Protein AF-A0A936B076-F1 (afdb_monomer)

Sequence (200 aa):
MKVEVKILSIKTVNELDFYWSNEDFVLLLDRMNLPDADKLKPEELREMLYMAITDFEPEEAAEIVLTYKLGERLSTGQIQNIANDMLEEKVAEQYADPSFHYDLFNINQLLYKAYKGKFPNTEASIILMEIISKAEEHIEINKEILTKALAQSLSERSIIQRLYEDQVTGKKLSAMPKNHLEVSPQGKQHLRNSHFKIHD

Foldseek 3Di:
DDKDKFFPDKDKDLDDPPPDDLVNLQVLCVLLVNHPLVVDDSVCSLVSSLVSLVVDDQLVSQLSLCCSPCVVPDPSVRSSVLSVCQQPDPCLVVPPDVLCNVVSSNSSSSSCVSVVRSGPRDIDMDTDMDMGDPDPDDDDDDPLNVLLSVLVVDDPPDPSCVVCVCSNVVVDDDPDDPDDDDDDDPDPDDDDDDDDDDDD

Structure (mmCIF, N/CA/C/O backbone):
data_AF-A0A936B076-F1
#
_entry.id   AF-A0A936B076-F1
#
loop_
_atom_site.group_PDB
_atom_site.id
_atom_site.type_symbol
_atom_site.label_atom_id
_atom_site.label_alt_id
_atom_site.label_comp_id
_atom_site.label_asym_id
_atom_site.label_entity_id
_atom_site.label_seq_id
_atom_site.pdbx_PDB_ins_code
_atom_site.Cartn_x
_atom_site.Cartn_y
_atom_site.Cartn_z
_atom_site.occupancy
_atom_site.B_iso_or_equiv
_atom_site.auth_seq_id
_atom_site.auth_comp_id
_atom_site.auth_asym_id
_atom_site.auth_atom_id
_atom_site.pdbx_PDB_model_num
ATOM 1 N N . MET A 1 1 ? 20.121 -10.061 -29.321 1.00 56.03 1 MET A N 1
ATOM 2 C CA . MET A 1 1 ? 18.862 -9.297 -29.448 1.00 56.03 1 MET A CA 1
ATOM 3 C C . MET A 1 1 ? 19.195 -7.811 -29.402 1.00 56.03 1 MET A C 1
ATOM 5 O O . MET A 1 1 ? 19.882 -7.409 -28.473 1.00 56.03 1 MET A O 1
ATOM 9 N N . LYS A 1 2 ? 18.794 -7.020 -30.407 1.00 61.25 2 LYS A N 1
ATOM 10 C CA . LYS A 1 2 ? 18.960 -5.556 -30.400 1.00 61.25 2 LYS A CA 1
ATOM 11 C C . LYS A 1 2 ? 17.585 -4.921 -30.197 1.00 61.25 2 LYS A C 1
ATOM 13 O O . LYS A 1 2 ? 16.819 -4.808 -31.150 1.00 61.25 2 LYS A O 1
ATOM 18 N N . VAL A 1 3 ? 17.289 -4.565 -28.953 1.00 68.38 3 VAL A N 1
ATOM 19 C CA . VAL A 1 3 ? 16.142 -3.728 -28.594 1.00 68.38 3 VAL A CA 1
ATOM 20 C C . VAL A 1 3 ? 16.666 -2.343 -28.252 1.00 68.38 3 VAL A C 1
ATOM 22 O O . VAL A 1 3 ? 17.686 -2.214 -27.580 1.00 68.38 3 VAL A O 1
ATOM 25 N N . GLU A 1 4 ? 16.010 -1.319 -28.771 1.00 70.56 4 GLU A N 1
ATOM 26 C CA . GLU A 1 4 ? 16.247 0.063 -28.383 1.00 70.56 4 GLU A CA 1
ATOM 27 C C . GLU A 1 4 ? 15.183 0.455 -27.366 1.00 70.56 4 GLU A C 1
ATOM 29 O O . GLU A 1 4 ? 14.001 0.175 -27.554 1.00 70.56 4 GLU A O 1
ATOM 34 N N . VAL A 1 5 ? 15.621 1.049 -26.263 1.00 73.06 5 VAL A N 1
ATOM 35 C CA . VAL A 1 5 ? 14.761 1.385 -25.134 1.00 73.06 5 VAL A CA 1
ATOM 36 C C . VAL A 1 5 ? 14.864 2.872 -24.899 1.00 73.06 5 VAL A C 1
ATOM 38 O O . VAL A 1 5 ? 15.957 3.398 -24.695 1.00 73.06 5 VAL A O 1
ATOM 41 N N . LYS A 1 6 ? 13.722 3.548 -24.912 1.00 70.19 6 LYS A N 1
ATOM 42 C CA . LYS A 1 6 ? 13.642 4.985 -24.694 1.00 70.19 6 LYS A CA 1
ATOM 43 C C . LYS A 1 6 ? 12.718 5.268 -23.523 1.00 70.19 6 LYS A C 1
ATOM 45 O O . LYS A 1 6 ? 11.524 4.995 -23.597 1.00 70.19 6 LYS A O 1
ATOM 50 N N . ILE A 1 7 ? 13.260 5.842 -22.452 1.00 73.12 7 ILE A N 1
ATOM 51 C CA . ILE A 1 7 ? 12.439 6.396 -21.372 1.00 73.12 7 ILE A CA 1
ATOM 52 C C . ILE A 1 7 ? 11.793 7.674 -21.911 1.00 73.12 7 ILE A C 1
ATOM 54 O O . ILE A 1 7 ? 12.486 8.618 -22.290 1.00 73.12 7 ILE A O 1
ATOM 58 N N . LEU A 1 8 ? 10.465 7.679 -21.993 1.00 74.94 8 LEU A N 1
ATOM 59 C CA . LEU A 1 8 ? 9.680 8.819 -22.457 1.00 74.94 8 LEU A CA 1
ATOM 60 C C . LEU A 1 8 ? 9.418 9.798 -21.313 1.00 74.94 8 LEU A C 1
ATOM 62 O O . LEU A 1 8 ? 9.518 11.008 -21.506 1.00 74.94 8 LEU A O 1
ATOM 66 N N . SER A 1 9 ? 9.101 9.282 -20.124 1.00 76.00 9 SER A N 1
ATOM 67 C CA . SER A 1 9 ? 8.920 10.093 -18.923 1.00 76.00 9 SER A CA 1
ATOM 68 C C . SER A 1 9 ? 9.090 9.274 -17.644 1.00 76.00 9 SER A C 1
ATOM 70 O O . SER A 1 9 ? 8.915 8.055 -17.628 1.00 76.00 9 SER A O 1
ATOM 72 N N . ILE A 1 10 ? 9.424 9.978 -16.563 1.00 81.38 10 ILE A N 1
ATOM 73 C CA . ILE A 1 10 ? 9.403 9.469 -15.192 1.00 81.38 10 ILE A CA 1
ATOM 74 C C . ILE A 1 10 ? 8.546 10.442 -14.391 1.00 81.38 10 ILE A C 1
ATOM 76 O O . ILE A 1 10 ? 8.810 11.646 -14.401 1.00 81.38 10 ILE A O 1
ATOM 80 N N . LYS A 1 11 ? 7.506 9.934 -13.734 1.00 85.56 11 LYS A N 1
ATOM 81 C CA . LYS A 1 11 ? 6.608 10.730 -12.898 1.00 85.56 11 LYS A CA 1
ATOM 82 C C . LYS A 1 11 ? 6.572 10.155 -11.492 1.00 85.56 11 LYS A C 1
ATOM 84 O O . LYS A 1 11 ? 6.175 9.007 -11.317 1.00 85.56 11 LYS A O 1
ATOM 89 N N . THR A 1 12 ? 6.914 10.975 -10.508 1.00 90.06 12 THR A N 1
ATOM 90 C CA . THR A 1 12 ? 6.693 10.654 -9.098 1.00 90.06 12 THR A CA 1
ATOM 91 C C . THR A 1 12 ? 5.211 10.790 -8.752 1.00 90.06 12 THR A C 1
ATOM 93 O O . THR A 1 12 ? 4.559 11.757 -9.159 1.00 90.06 12 THR A O 1
ATOM 96 N N . VAL A 1 13 ? 4.666 9.816 -8.028 1.00 93.50 13 VAL A N 1
ATOM 97 C CA . VAL A 1 13 ? 3.269 9.759 -7.593 1.00 93.50 13 VAL A CA 1
ATOM 98 C C . VAL A 1 13 ? 3.169 9.325 -6.131 1.00 93.50 13 VAL A C 1
ATOM 100 O O . VAL A 1 13 ? 3.974 8.530 -5.651 1.00 93.50 13 VAL A O 1
ATOM 103 N N . ASN A 1 14 ? 2.128 9.816 -5.459 1.00 93.12 14 ASN A N 1
ATOM 104 C CA . ASN A 1 14 ? 1.751 9.442 -4.087 1.00 93.12 14 ASN A CA 1
ATOM 105 C C . ASN A 1 14 ? 0.474 8.579 -4.066 1.00 93.12 14 ASN A C 1
ATOM 107 O O . ASN A 1 14 ? -0.141 8.361 -3.025 1.00 93.12 14 ASN A O 1
ATOM 111 N N . GLU A 1 15 ? -0.006 8.153 -5.233 1.00 92.50 15 GLU A N 1
ATOM 112 C CA . GLU A 1 15 ? -1.188 7.307 -5.361 1.00 92.50 15 GLU A CA 1
ATOM 113 C C . GLU A 1 15 ? -1.125 6.503 -6.653 1.00 92.50 15 GLU A C 1
ATOM 115 O O . GLU A 1 15 ? -0.618 6.979 -7.674 1.00 92.50 15 GLU A O 1
ATOM 120 N N . LEU A 1 16 ? -1.656 5.287 -6.582 1.00 92.19 16 LEU A N 1
ATOM 121 C CA . LEU A 1 16 ? -1.992 4.465 -7.730 1.00 92.19 16 LEU A CA 1
ATOM 122 C C . LEU A 1 16 ? -3.492 4.189 -7.662 1.00 92.19 16 LEU A C 1
ATOM 124 O O . LEU A 1 16 ? -3.935 3.282 -6.963 1.00 92.19 16 LEU A O 1
ATOM 128 N N . ASP A 1 17 ? -4.265 4.992 -8.388 1.00 86.81 17 ASP A N 1
ATOM 129 C CA . ASP A 1 17 ? -5.733 5.048 -8.294 1.00 86.81 17 ASP A CA 1
ATOM 130 C C . ASP A 1 17 ? -6.438 3.719 -8.635 1.00 86.81 17 ASP A C 1
ATOM 132 O O . ASP A 1 17 ? -7.633 3.571 -8.410 1.00 86.81 17 ASP A O 1
ATOM 136 N N . PHE A 1 18 ? -5.698 2.750 -9.176 1.00 90.19 18 PHE A N 1
ATOM 137 C CA . PHE A 1 18 ? -6.170 1.423 -9.570 1.00 90.19 18 PHE A CA 1
ATOM 138 C C . PHE A 1 18 ? -5.851 0.312 -8.555 1.00 90.19 18 PHE A C 1
ATOM 140 O O . PHE A 1 18 ? -6.267 -0.822 -8.767 1.00 90.19 18 PHE A O 1
ATOM 147 N N . TYR A 1 19 ? -5.102 0.590 -7.480 1.00 95.81 19 TYR A N 1
ATOM 148 C CA . TYR A 1 19 ? -4.727 -0.445 -6.506 1.00 95.81 19 TYR A CA 1
ATOM 149 C C . TYR A 1 19 ? -5.885 -0.853 -5.585 1.00 95.81 19 TYR A C 1
ATOM 151 O O . TYR A 1 19 ? -6.075 -2.038 -5.312 1.00 95.81 19 TYR A O 1
ATOM 159 N N . TRP A 1 20 ? -6.632 0.129 -5.072 1.00 97.12 20 TRP A N 1
ATOM 160 C CA . TRP A 1 20 ? -7.759 -0.105 -4.171 1.00 97.12 20 TRP A CA 1
ATOM 161 C C . TRP A 1 20 ? -9.065 -0.140 -4.962 1.00 97.12 20 TRP A C 1
ATOM 163 O O . TRP A 1 20 ? -9.417 0.839 -5.620 1.00 97.12 20 TRP A O 1
ATOM 173 N N . SER A 1 21 ? -9.785 -1.253 -4.869 1.00 97.12 21 SER A N 1
ATOM 174 C CA . SER A 1 21 ? -11.134 -1.402 -5.423 1.00 97.12 21 SER A CA 1
ATOM 175 C C . SER A 1 21 ? -12.213 -0.937 -4.437 1.00 97.12 21 SER A C 1
ATOM 177 O O . SER A 1 21 ? -11.958 -0.776 -3.242 1.00 97.12 21 SER A O 1
ATOM 179 N N . ASN A 1 22 ? -13.446 -0.755 -4.918 1.00 97.06 22 ASN A N 1
ATOM 180 C CA . ASN A 1 22 ? -14.580 -0.468 -4.033 1.00 97.06 22 ASN A CA 1
ATOM 181 C C . ASN A 1 22 ? -14.847 -1.644 -3.085 1.00 97.06 22 ASN A C 1
ATOM 183 O O . ASN A 1 22 ? -15.145 -1.441 -1.912 1.00 97.06 22 ASN A O 1
ATOM 187 N N . GLU A 1 23 ? -14.687 -2.870 -3.581 1.00 97.50 23 GLU A N 1
ATOM 188 C CA . GLU A 1 23 ? -14.800 -4.097 -2.801 1.00 97.50 23 GLU A CA 1
ATOM 189 C C . GLU A 1 23 ? -13.776 -4.126 -1.662 1.00 97.50 23 GLU A C 1
ATOM 191 O O . GLU A 1 23 ? -14.122 -4.489 -0.538 1.00 97.50 23 GLU A O 1
ATOM 196 N N . ASP A 1 24 ? -12.540 -3.678 -1.913 1.00 98.06 24 ASP A N 1
ATOM 197 C CA . ASP A 1 24 ? -11.538 -3.538 -0.855 1.00 98.06 24 ASP A CA 1
ATOM 198 C C . ASP A 1 24 ? -11.985 -2.558 0.231 1.00 98.06 24 ASP A C 1
ATOM 200 O O . ASP A 1 24 ? -11.813 -2.841 1.416 1.00 98.06 24 ASP A O 1
ATOM 204 N N . PHE A 1 25 ? -12.562 -1.416 -0.151 1.00 97.94 25 PHE A N 1
ATOM 205 C CA . PHE A 1 25 ? -13.040 -0.433 0.818 1.00 97.94 25 PHE A CA 1
ATOM 206 C C . PHE A 1 25 ? -14.182 -0.982 1.669 1.00 97.94 25 PHE A C 1
ATOM 208 O O . PHE A 1 25 ? -14.145 -0.832 2.887 1.00 97.94 25 PHE A O 1
ATOM 215 N N . VAL A 1 26 ? -15.148 -1.675 1.062 1.00 98.00 26 VAL A N 1
ATOM 216 C CA . VAL A 1 26 ? -16.246 -2.330 1.791 1.00 98.00 26 VAL A CA 1
ATOM 217 C C . VAL A 1 26 ? -15.706 -3.366 2.784 1.00 98.00 26 VAL A C 1
ATOM 219 O O . VAL A 1 26 ? -16.101 -3.375 3.947 1.00 98.00 26 VAL A O 1
ATOM 222 N N . LEU A 1 27 ? -14.766 -4.213 2.355 1.00 98.06 27 LEU A N 1
ATOM 223 C CA . L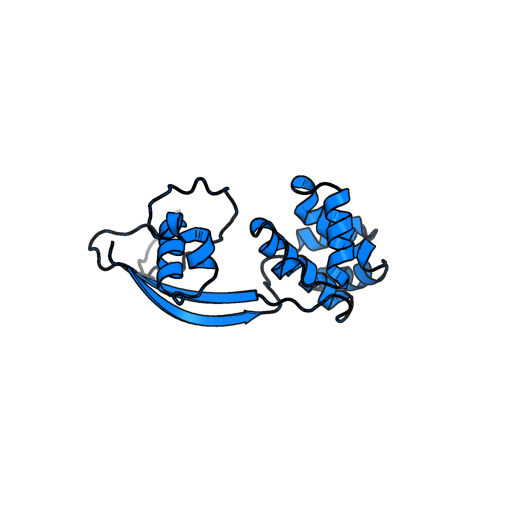EU A 1 27 ? -14.188 -5.268 3.194 1.00 98.06 27 LEU A CA 1
ATOM 224 C C . LEU A 1 27 ? -13.294 -4.733 4.321 1.00 98.06 27 LEU A C 1
ATOM 226 O O . LEU A 1 27 ? -13.179 -5.377 5.368 1.00 98.06 27 LEU A O 1
ATOM 230 N N . LEU A 1 28 ? -12.637 -3.592 4.114 1.00 98.19 28 LEU A N 1
ATOM 231 C CA . LEU A 1 28 ? -11.884 -2.904 5.160 1.00 98.19 28 LEU A CA 1
ATOM 232 C C . LEU A 1 28 ? -12.812 -2.219 6.165 1.00 98.19 28 LEU A C 1
ATOM 234 O O . LEU A 1 28 ? -12.571 -2.329 7.363 1.00 98.19 28 LEU A O 1
ATOM 238 N N . LEU A 1 29 ? -13.884 -1.576 5.696 1.00 98.12 29 LEU A N 1
ATOM 239 C CA . LEU A 1 29 ? -14.897 -0.962 6.557 1.00 98.12 29 LEU A CA 1
ATOM 240 C C . LEU A 1 29 ? -15.548 -1.991 7.490 1.00 98.12 29 LEU A C 1
ATOM 242 O O . LEU A 1 29 ? -15.644 -1.745 8.691 1.00 98.12 29 LEU A O 1
ATOM 246 N N . ASP A 1 30 ? -15.883 -3.177 6.977 1.00 97.19 30 ASP A N 1
ATOM 247 C CA . ASP A 1 30 ? -16.405 -4.283 7.791 1.00 97.19 30 ASP A CA 1
ATOM 248 C C . ASP A 1 30 ? -15.419 -4.698 8.902 1.00 97.19 30 ASP A C 1
ATOM 250 O O . ASP A 1 30 ? -15.786 -4.812 10.072 1.00 97.19 30 ASP A O 1
ATOM 254 N N . ARG A 1 31 ? -14.122 -4.810 8.573 1.00 97.00 31 ARG A N 1
ATOM 255 C CA . ARG A 1 31 ? -13.050 -5.098 9.550 1.00 97.00 31 ARG A CA 1
ATOM 256 C C . ARG A 1 31 ? -12.836 -3.983 10.572 1.00 97.00 31 ARG A C 1
ATOM 258 O O . ARG A 1 31 ? -12.305 -4.248 11.646 1.00 97.00 31 ARG A O 1
ATOM 265 N N . MET A 1 32 ? -13.244 -2.761 10.244 1.00 96.62 32 MET A N 1
ATOM 266 C CA . MET A 1 32 ? -13.180 -1.581 11.108 1.00 96.62 32 MET A CA 1
ATOM 267 C C . MET A 1 32 ? -14.504 -1.326 11.845 1.00 96.62 32 MET A C 1
ATOM 269 O O . MET A 1 32 ? -14.751 -0.220 12.312 1.00 96.62 32 MET A O 1
ATOM 273 N N . ASN A 1 33 ? -15.342 -2.360 11.997 1.00 94.25 33 ASN A N 1
ATOM 274 C CA . ASN A 1 33 ? -16.621 -2.324 12.715 1.00 94.25 33 ASN A CA 1
ATOM 275 C C . ASN A 1 33 ? -17.687 -1.405 12.089 1.00 94.25 33 ASN A C 1
ATOM 277 O O . ASN A 1 33 ? -18.616 -0.979 12.778 1.00 94.25 33 ASN A O 1
ATOM 281 N N . LEU A 1 34 ? -17.598 -1.143 10.783 1.00 92.75 34 LEU A N 1
ATOM 282 C CA . LEU A 1 34 ? -18.633 -0.471 9.997 1.00 92.75 34 LEU A CA 1
ATOM 283 C C . LEU A 1 34 ? -19.231 -1.448 8.971 1.00 92.75 34 LEU A C 1
ATOM 285 O O . LEU A 1 34 ? -18.878 -1.399 7.788 1.00 92.75 34 LEU A O 1
ATOM 289 N N . PRO A 1 35 ? -20.130 -2.354 9.410 1.00 89.38 35 PRO A N 1
ATOM 290 C CA . PRO A 1 35 ? -20.816 -3.271 8.506 1.00 89.38 35 PRO A CA 1
ATOM 291 C C . PRO A 1 35 ? -21.778 -2.511 7.581 1.00 89.38 35 PRO A C 1
ATOM 293 O O . PRO A 1 35 ? -22.083 -1.339 7.800 1.00 89.38 35 PRO A O 1
ATOM 296 N N . ASP A 1 36 ? -22.298 -3.198 6.560 1.00 91.69 36 ASP A N 1
ATOM 297 C CA . ASP A 1 36 ? -23.238 -2.65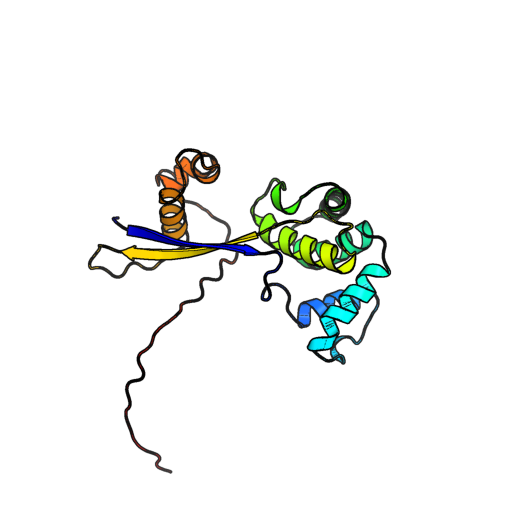1 5.566 1.00 91.69 36 ASP A CA 1
ATOM 298 C C . ASP A 1 36 ? -22.676 -1.512 4.682 1.00 91.69 36 ASP A C 1
ATOM 300 O O . ASP A 1 36 ? -23.430 -0.756 4.059 1.00 91.69 36 ASP A O 1
ATOM 304 N N . ALA A 1 37 ? -21.348 -1.381 4.592 1.00 92.56 37 ALA A N 1
ATOM 305 C CA . ALA A 1 37 ? -20.698 -0.402 3.721 1.00 92.56 37 ALA A CA 1
ATOM 306 C C . ALA A 1 37 ? -21.000 -0.618 2.224 1.00 92.56 37 ALA A C 1
ATOM 308 O O . ALA A 1 37 ? -20.887 0.314 1.434 1.00 92.56 37 ALA A O 1
ATOM 309 N N . ASP A 1 38 ? -21.445 -1.812 1.828 1.00 92.88 38 ASP A N 1
ATOM 310 C CA . ASP A 1 38 ? -21.904 -2.138 0.473 1.00 92.88 38 ASP A CA 1
ATOM 311 C C . ASP A 1 38 ? -23.153 -1.347 0.043 1.00 92.88 38 ASP A C 1
ATOM 313 O O . ASP A 1 38 ? -23.451 -1.251 -1.148 1.00 92.88 38 ASP A O 1
ATOM 317 N N . LYS A 1 39 ? -23.874 -0.750 1.001 1.00 94.31 39 LYS A N 1
ATOM 318 C CA . LYS A 1 39 ? -25.038 0.116 0.751 1.00 94.31 39 LYS A CA 1
ATOM 319 C C . LYS A 1 39 ? -24.653 1.574 0.485 1.00 94.31 39 LYS A C 1
ATOM 321 O O . LYS A 1 39 ? -25.518 2.353 0.077 1.00 94.31 39 LYS A O 1
ATOM 326 N N . LEU A 1 40 ? -23.401 1.958 0.745 1.00 94.31 40 LEU A N 1
ATOM 327 C CA . LEU A 1 40 ? -22.892 3.301 0.471 1.00 94.31 40 LEU A CA 1
ATOM 328 C C . LEU A 1 40 ? -22.651 3.494 -1.022 1.00 94.31 40 LEU A C 1
ATOM 330 O O . LEU A 1 40 ? -22.455 2.538 -1.778 1.00 94.31 40 LEU A O 1
ATOM 334 N N . LYS A 1 41 ? -22.635 4.753 -1.462 1.00 96.25 41 LYS A N 1
ATOM 335 C CA . LYS A 1 41 ? -22.246 5.033 -2.841 1.00 96.25 41 LYS A CA 1
ATOM 336 C C . LYS A 1 41 ? -20.739 4.833 -3.014 1.00 96.25 41 LYS A C 1
ATOM 338 O O . LYS A 1 41 ? -19.984 5.170 -2.100 1.00 96.25 41 LYS A O 1
ATOM 343 N N . PRO A 1 42 ? -20.274 4.368 -4.186 1.00 94.19 42 PRO A N 1
ATOM 344 C CA . PRO A 1 42 ? -18.849 4.192 -4.466 1.00 94.19 42 PRO A CA 1
ATOM 345 C C . PRO A 1 42 ? -17.982 5.408 -4.118 1.00 94.19 42 PRO A C 1
ATOM 347 O O . PRO A 1 42 ? -16.905 5.266 -3.545 1.00 94.19 42 PRO A O 1
ATOM 350 N N . GLU A 1 43 ? -18.470 6.609 -4.420 1.00 94.69 43 GLU A N 1
ATOM 351 C CA . GLU A 1 43 ? -17.786 7.871 -4.141 1.00 94.69 43 GLU A CA 1
ATOM 352 C C . GLU A 1 43 ? -17.651 8.202 -2.642 1.00 94.69 43 GLU A C 1
ATOM 354 O O . GLU A 1 43 ? -16.755 8.955 -2.271 1.00 94.69 43 GLU A O 1
ATOM 359 N N . GLU A 1 44 ? -18.489 7.621 -1.778 1.00 95.94 44 GLU A N 1
ATOM 360 C CA . GLU A 1 44 ? -18.503 7.859 -0.325 1.00 95.94 44 GLU A CA 1
ATOM 361 C C . GLU A 1 44 ? -17.594 6.868 0.433 1.00 95.94 44 GLU A C 1
ATOM 363 O O . GLU A 1 44 ? -17.137 7.162 1.538 1.00 95.94 44 GLU A O 1
ATOM 368 N N . LEU A 1 45 ? -17.284 5.706 -0.161 1.00 96.94 45 LEU A N 1
ATOM 369 C CA . LEU A 1 45 ? -16.552 4.610 0.495 1.00 96.94 45 LEU A CA 1
ATOM 370 C C . LEU A 1 45 ? -15.180 5.028 1.022 1.00 96.94 45 LEU A C 1
ATOM 372 O O . LEU A 1 45 ? -14.810 4.694 2.146 1.00 96.94 45 LEU A O 1
ATOM 376 N N . ARG A 1 46 ? -14.413 5.761 0.212 1.00 95.44 46 ARG A N 1
ATOM 377 C CA . ARG A 1 46 ? -13.053 6.176 0.575 1.00 95.44 46 ARG A CA 1
ATOM 378 C C . ARG A 1 46 ? -13.060 7.162 1.739 1.00 95.44 46 ARG A C 1
ATOM 380 O O . ARG A 1 46 ? -12.245 7.037 2.648 1.00 95.44 46 ARG A O 1
ATOM 387 N N . GLU A 1 47 ? -13.964 8.138 1.703 1.00 95.62 47 GLU A N 1
ATOM 388 C CA . GLU A 1 47 ? -14.096 9.122 2.780 1.00 95.62 47 GLU A CA 1
ATOM 389 C C . GLU A 1 47 ? -14.532 8.442 4.079 1.00 95.62 47 GLU A C 1
ATOM 391 O O . GLU A 1 47 ? -13.936 8.690 5.128 1.00 95.62 47 GLU A O 1
ATOM 396 N N . MET A 1 48 ? -15.492 7.515 3.993 1.00 97.56 48 MET A N 1
ATOM 397 C CA . MET A 1 48 ? -15.925 6.715 5.137 1.00 97.56 48 MET A CA 1
ATOM 398 C C . MET A 1 48 ? -14.779 5.873 5.708 1.00 97.56 48 MET A C 1
ATOM 400 O O . MET A 1 48 ? -14.594 5.831 6.921 1.00 97.56 48 MET A O 1
ATOM 404 N N . LEU A 1 49 ? -13.966 5.247 4.850 1.00 97.81 49 LEU A N 1
ATOM 405 C CA . LEU A 1 49 ? -12.817 4.458 5.291 1.00 97.81 49 LEU A CA 1
ATOM 406 C C . LEU A 1 49 ? -11.776 5.320 6.009 1.00 97.81 49 LEU A C 1
ATOM 408 O O . LEU A 1 49 ? -11.232 4.891 7.020 1.00 97.81 49 LEU A O 1
ATOM 412 N N . TYR A 1 50 ? -11.511 6.540 5.537 1.00 97.38 50 TYR A N 1
ATOM 413 C CA . TYR A 1 50 ? -10.610 7.451 6.247 1.00 97.38 50 TYR A CA 1
ATOM 414 C C . TYR A 1 50 ? -11.121 7.810 7.640 1.00 97.38 50 TYR A C 1
ATOM 416 O O . TYR A 1 50 ? -10.321 7.849 8.569 1.00 97.38 50 TYR A O 1
ATOM 424 N N . MET A 1 51 ? -12.427 8.034 7.795 1.00 96.31 51 MET A N 1
ATOM 425 C CA . MET A 1 51 ? -13.024 8.271 9.110 1.00 96.31 51 MET A CA 1
ATOM 426 C C . MET A 1 51 ? -12.873 7.045 10.016 1.00 96.31 51 MET A C 1
ATOM 428 O O . MET A 1 51 ? -12.373 7.177 11.129 1.00 96.31 51 MET A O 1
ATOM 432 N N . ALA A 1 52 ? -13.214 5.861 9.503 1.00 97.56 52 ALA A N 1
ATOM 433 C CA . ALA A 1 52 ? -13.124 4.602 10.236 1.00 97.56 52 ALA A CA 1
ATOM 434 C C . ALA A 1 52 ? -11.694 4.299 10.698 1.00 97.56 52 ALA A C 1
ATOM 436 O O . ALA A 1 52 ? -11.483 3.919 11.842 1.00 97.56 52 ALA A O 1
ATOM 437 N N . ILE A 1 53 ? -10.700 4.522 9.829 1.00 97.69 53 ILE A N 1
ATOM 438 C CA . ILE A 1 53 ? -9.280 4.361 10.163 1.00 97.69 53 ILE A CA 1
ATOM 439 C C . ILE A 1 53 ? -8.917 5.219 11.377 1.00 97.69 53 ILE A C 1
ATOM 441 O O . ILE A 1 53 ? -8.251 4.741 12.288 1.00 97.69 53 ILE A O 1
ATOM 445 N N . THR A 1 54 ? -9.364 6.477 11.413 1.00 96.88 54 THR A N 1
ATOM 446 C CA . THR A 1 54 ? -8.985 7.413 12.480 1.00 96.88 54 THR A CA 1
ATOM 447 C C . THR A 1 54 ? -9.621 7.130 13.841 1.00 96.88 54 THR A C 1
ATOM 449 O O . THR A 1 54 ? -9.218 7.766 14.813 1.00 96.88 54 THR A O 1
ATOM 452 N N . ASP A 1 55 ? -10.554 6.178 13.927 1.00 97.38 55 ASP A N 1
ATOM 453 C CA . ASP A 1 55 ? -11.120 5.710 15.198 1.00 97.38 55 ASP A CA 1
ATOM 454 C C . ASP A 1 55 ? -10.193 4.720 15.937 1.00 97.38 55 ASP A C 1
ATOM 456 O O . ASP A 1 55 ? -10.437 4.407 17.102 1.00 97.38 55 ASP A O 1
ATOM 460 N N . PHE A 1 56 ? -9.122 4.253 15.286 1.00 98.00 56 PHE A N 1
ATOM 461 C CA . PHE A 1 56 ? -8.118 3.345 15.848 1.00 98.00 56 PHE A CA 1
ATOM 462 C C . PHE A 1 56 ? -6.787 4.064 16.091 1.00 98.00 56 PHE A C 1
ATOM 464 O O . PHE A 1 56 ? -6.472 5.067 15.433 1.00 98.00 56 PHE A O 1
ATOM 471 N N . GLU A 1 57 ? -5.959 3.514 16.985 1.00 97.94 57 GLU A N 1
ATOM 472 C CA . GLU A 1 57 ? -4.557 3.928 17.043 1.00 97.94 57 GLU A CA 1
ATOM 473 C C . GLU A 1 57 ? -3.845 3.550 15.726 1.00 97.94 57 GLU A C 1
ATOM 475 O O . GLU A 1 57 ? -4.205 2.561 15.082 1.00 97.94 57 GLU A O 1
ATOM 480 N N . PRO A 1 58 ? -2.861 4.338 15.264 1.00 98.12 58 PRO A N 1
ATOM 481 C CA . PRO A 1 58 ? -2.251 4.147 13.947 1.00 98.12 58 PRO A CA 1
ATOM 482 C C . PRO A 1 58 ? -1.676 2.760 13.707 1.00 98.12 58 PRO A C 1
ATOM 484 O O . PRO A 1 58 ? -1.849 2.212 12.621 1.00 98.12 58 PRO A O 1
ATOM 487 N N . GLU A 1 59 ? -0.988 2.204 14.698 1.00 97.31 59 GLU A N 1
ATOM 488 C CA . GLU A 1 59 ? -0.432 0.860 14.651 1.00 97.31 59 GLU A CA 1
ATOM 489 C C . GLU A 1 59 ? -1.544 -0.185 14.507 1.00 97.31 59 GLU A C 1
ATOM 491 O O . GLU A 1 59 ? -1.442 -1.067 13.659 1.00 97.31 59 GLU A O 1
ATOM 496 N N . GLU A 1 60 ? -2.662 -0.031 15.221 1.00 98.12 60 GLU A N 1
ATOM 497 C CA . GLU A 1 60 ? -3.815 -0.932 15.126 1.00 98.12 60 GLU A CA 1
ATOM 498 C C . GLU A 1 60 ? -4.467 -0.848 13.739 1.00 98.12 60 GLU A C 1
ATOM 500 O O . GLU A 1 60 ? -4.731 -1.871 13.101 1.00 98.12 60 GLU A O 1
ATOM 505 N N . ALA A 1 61 ? -4.671 0.366 13.217 1.00 98.50 61 ALA A N 1
ATOM 506 C CA . ALA A 1 61 ? -5.183 0.561 11.864 1.00 98.50 61 ALA A CA 1
ATOM 507 C C . ALA A 1 61 ? -4.243 -0.034 10.806 1.00 98.50 61 ALA A C 1
ATOM 509 O O . ALA A 1 61 ? -4.698 -0.676 9.854 1.00 98.50 61 ALA A O 1
ATOM 510 N N . ALA A 1 62 ? -2.930 0.148 10.972 1.00 98.50 62 ALA A N 1
ATOM 511 C CA . ALA A 1 62 ? -1.933 -0.434 10.088 1.00 98.50 62 ALA A CA 1
ATOM 512 C C . ALA A 1 62 ? -1.987 -1.967 10.125 1.00 98.50 62 ALA A C 1
ATOM 514 O O . ALA A 1 62 ? -2.019 -2.587 9.061 1.00 98.50 62 ALA A O 1
ATOM 515 N N . GLU A 1 63 ? -2.085 -2.583 11.307 1.00 98.69 63 GLU A N 1
ATOM 516 C CA . GLU A 1 63 ? -2.244 -4.034 11.457 1.00 98.69 63 GLU A CA 1
ATOM 517 C C . GLU A 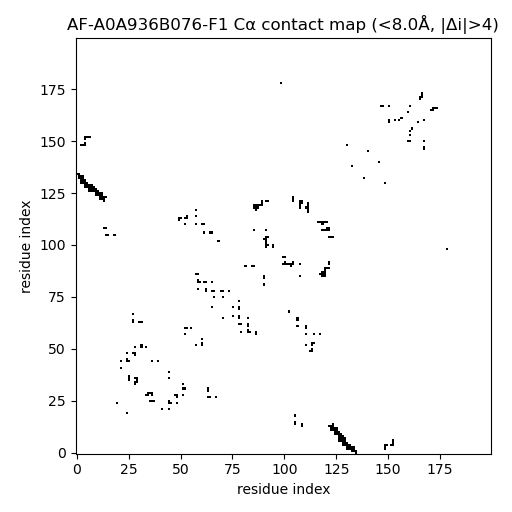1 63 ? -3.487 -4.560 10.732 1.00 98.69 63 GLU A C 1
ATOM 519 O O . GLU A 1 63 ? -3.398 -5.571 10.030 1.00 98.69 63 GLU A O 1
ATOM 524 N N . ILE A 1 64 ? -4.630 -3.873 10.839 1.00 98.69 64 ILE A N 1
ATOM 525 C CA . ILE A 1 64 ? -5.876 -4.266 10.159 1.00 98.69 64 ILE A CA 1
ATOM 526 C C . ILE A 1 64 ? -5.686 -4.259 8.637 1.00 98.69 64 ILE A C 1
ATOM 528 O O . ILE A 1 64 ? -5.993 -5.248 7.960 1.00 98.69 64 ILE A O 1
ATOM 532 N N . VAL A 1 65 ? -5.153 -3.165 8.085 1.00 98.56 65 VAL A N 1
ATOM 533 C CA . VAL A 1 65 ? -4.988 -3.003 6.631 1.00 98.56 65 VAL A CA 1
ATOM 534 C C . VAL A 1 65 ? -3.921 -3.960 6.080 1.00 98.56 65 VAL A C 1
ATOM 536 O O . VAL A 1 65 ? -4.122 -4.577 5.028 1.00 98.56 65 VAL A O 1
ATOM 539 N N . LEU A 1 66 ? -2.810 -4.142 6.799 1.00 98.69 66 LEU A N 1
ATOM 540 C CA . LEU A 1 66 ? -1.762 -5.107 6.456 1.00 98.69 66 LEU A CA 1
ATOM 541 C C . LEU A 1 66 ? -2.290 -6.537 6.497 1.00 98.69 66 LEU A C 1
ATOM 543 O O . LEU A 1 66 ? -2.039 -7.301 5.569 1.00 98.69 66 LEU A O 1
ATOM 547 N N . THR A 1 67 ? -3.055 -6.902 7.524 1.00 98.62 67 THR A N 1
ATOM 548 C CA . THR A 1 67 ? -3.658 -8.237 7.626 1.00 98.62 67 THR A CA 1
ATOM 549 C C . THR A 1 67 ? -4.602 -8.501 6.462 1.00 98.62 67 THR A C 1
ATOM 551 O O . THR A 1 67 ? -4.558 -9.583 5.877 1.00 98.62 67 THR A O 1
ATOM 554 N N . TYR A 1 68 ? -5.410 -7.510 6.076 1.00 98.38 68 TYR A N 1
ATOM 555 C CA . TYR A 1 68 ? -6.320 -7.633 4.941 1.00 98.38 68 TYR A CA 1
ATOM 556 C C . TYR A 1 68 ? -5.594 -7.955 3.625 1.00 98.38 68 TYR A C 1
ATOM 558 O O . TYR A 1 68 ? -6.021 -8.853 2.902 1.00 98.38 68 TYR A O 1
ATOM 566 N N . LYS A 1 69 ? -4.492 -7.258 3.316 1.00 97.69 69 LYS A N 1
ATOM 567 C CA . LYS A 1 69 ? -3.777 -7.436 2.038 1.00 97.69 69 LYS A CA 1
ATOM 568 C C . LYS A 1 69 ? -2.688 -8.510 2.065 1.00 97.69 69 LYS A C 1
ATOM 570 O O . LYS A 1 69 ? -2.430 -9.133 1.039 1.00 97.69 69 LYS A O 1
ATOM 575 N N . LEU A 1 70 ? -2.025 -8.717 3.200 1.00 98.12 70 LEU A N 1
ATOM 576 C CA . LEU A 1 70 ? -0.796 -9.513 3.303 1.00 98.12 70 LEU A CA 1
ATOM 577 C C . LEU A 1 70 ? -0.894 -10.691 4.282 1.00 98.12 70 LEU A C 1
ATOM 579 O O . LEU A 1 70 ? 0.075 -11.440 4.399 1.00 98.12 70 LEU A O 1
ATOM 583 N N . GLY A 1 71 ? -2.039 -10.910 4.937 1.00 97.69 71 GLY A N 1
ATOM 584 C CA . GLY A 1 71 ? -2.225 -11.977 5.932 1.00 97.69 71 GLY A CA 1
ATOM 585 C C . GLY A 1 71 ? -2.014 -13.404 5.412 1.00 97.69 71 GLY A C 1
ATOM 586 O O . GLY A 1 71 ? -1.681 -14.295 6.185 1.00 97.69 71 GLY A O 1
ATOM 587 N N . GLU A 1 72 ? -2.138 -13.634 4.103 1.00 97.50 72 GLU A N 1
ATOM 588 C CA . GLU A 1 72 ? -1.821 -14.936 3.492 1.00 97.50 72 GLU A CA 1
ATOM 589 C C . GLU A 1 72 ? -0.313 -15.157 3.280 1.00 97.50 72 GLU A C 1
ATOM 591 O O . GLU A 1 72 ? 0.137 -16.286 3.084 1.00 97.50 72 GLU A O 1
ATOM 596 N N . ARG A 1 73 ? 0.481 -14.078 3.287 1.00 97.44 73 ARG A N 1
ATOM 597 C CA . ARG A 1 73 ? 1.918 -14.084 2.965 1.00 97.44 73 ARG A CA 1
ATOM 598 C C . ARG A 1 73 ? 2.805 -13.795 4.174 1.00 97.44 73 ARG A C 1
ATOM 600 O O . ARG A 1 73 ? 3.980 -14.156 4.153 1.00 97.44 73 ARG A O 1
ATOM 607 N N . LEU A 1 74 ? 2.266 -13.132 5.192 1.00 97.62 74 LEU A N 1
ATOM 608 C CA . LEU A 1 74 ? 2.972 -12.711 6.395 1.00 97.62 74 LEU A CA 1
ATOM 609 C C . LEU A 1 74 ? 2.278 -13.263 7.636 1.00 97.62 74 LEU A C 1
ATOM 611 O O . LEU A 1 74 ? 1.055 -13.296 7.729 1.00 97.62 74 LEU A O 1
ATOM 615 N N . SER A 1 75 ? 3.078 -13.678 8.614 1.00 98.19 75 SER A N 1
ATOM 616 C CA . SER A 1 75 ? 2.568 -14.060 9.931 1.00 98.19 75 SER A CA 1
ATOM 617 C C . SER A 1 75 ? 2.075 -12.844 10.720 1.00 98.19 75 SER A C 1
ATOM 619 O O . SER A 1 75 ? 2.531 -11.722 10.495 1.00 98.19 75 SER A O 1
ATOM 621 N N . THR A 1 76 ? 1.217 -13.074 11.719 1.00 98.06 76 THR A N 1
ATOM 622 C CA . THR A 1 76 ? 0.730 -12.023 12.629 1.00 98.06 76 THR A CA 1
ATOM 623 C C . THR A 1 76 ? 1.873 -11.222 13.252 1.00 98.06 76 THR A C 1
ATOM 625 O O . THR A 1 76 ? 1.837 -10.000 13.223 1.00 98.06 76 THR A O 1
ATOM 628 N N . GLY A 1 77 ? 2.936 -11.883 13.727 1.00 98.38 77 GLY A N 1
ATOM 629 C CA . GLY A 1 77 ? 4.085 -11.182 14.309 1.00 98.38 77 GLY A CA 1
ATOM 630 C C . GLY A 1 77 ? 4.850 -10.314 13.301 1.00 98.38 77 GLY A C 1
ATOM 631 O O . GLY A 1 77 ? 5.326 -9.242 13.653 1.00 98.38 77 GLY A O 1
ATOM 632 N N . GLN A 1 78 ? 4.943 -10.732 12.032 1.00 98.19 78 GLN A N 1
ATOM 633 C CA . GLN A 1 78 ? 5.543 -9.892 10.987 1.00 98.19 78 GLN A CA 1
ATOM 634 C C . GLN A 1 78 ? 4.674 -8.675 10.678 1.00 98.19 78 GLN A C 1
ATOM 636 O O . GLN A 1 78 ? 5.215 -7.591 10.495 1.00 98.19 78 GLN A O 1
ATOM 641 N N . ILE A 1 79 ? 3.352 -8.849 10.632 1.00 98.69 79 ILE A N 1
ATOM 642 C CA . ILE A 1 79 ? 2.408 -7.749 10.417 1.00 98.69 79 ILE A CA 1
ATOM 643 C C . ILE A 1 79 ? 2.503 -6.731 11.553 1.00 98.69 79 ILE A C 1
ATOM 645 O O . ILE A 1 79 ? 2.643 -5.548 11.270 1.00 98.69 79 ILE A O 1
ATOM 649 N N . GLN A 1 80 ? 2.507 -7.192 12.805 1.00 98.44 80 GLN A N 1
ATOM 650 C CA . GLN A 1 80 ? 2.667 -6.341 13.986 1.00 98.44 80 GLN A CA 1
ATOM 651 C C . GLN A 1 80 ? 3.966 -5.538 13.934 1.00 98.44 80 GLN A C 1
ATOM 653 O O . GLN A 1 80 ? 3.955 -4.325 14.124 1.00 98.44 80 GLN A O 1
ATOM 658 N N . ASN A 1 81 ? 5.089 -6.186 13.613 1.00 97.88 81 ASN A N 1
ATOM 659 C CA . ASN A 1 81 ? 6.366 -5.483 13.484 1.00 97.88 81 ASN A CA 1
ATOM 660 C C . ASN A 1 81 ? 6.307 -4.412 12.388 1.00 97.88 81 ASN A C 1
ATOM 662 O O . 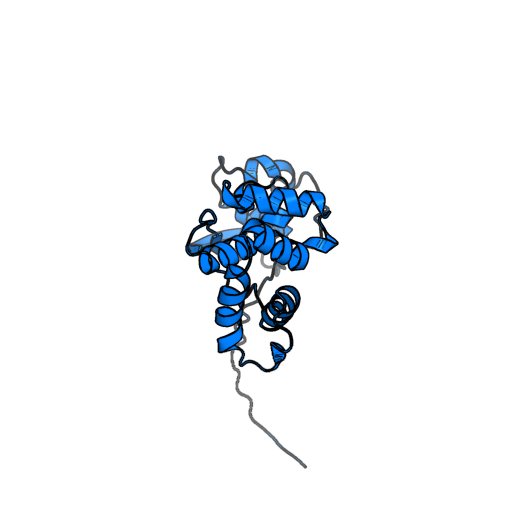ASN A 1 81 ? 6.639 -3.263 12.644 1.00 97.88 81 ASN A O 1
ATOM 666 N N . ILE A 1 82 ? 5.805 -4.760 11.197 1.00 98.25 82 ILE A N 1
ATOM 667 C CA . ILE A 1 82 ? 5.676 -3.808 10.085 1.00 98.25 82 ILE A CA 1
ATOM 668 C C . ILE A 1 82 ? 4.770 -2.635 10.469 1.00 98.25 82 ILE A C 1
ATOM 670 O O . ILE A 1 82 ? 5.118 -1.496 10.186 1.00 98.25 82 ILE A O 1
ATOM 674 N N . ALA A 1 83 ? 3.628 -2.892 11.107 1.00 98.31 83 ALA A N 1
ATOM 675 C CA . ALA A 1 83 ? 2.685 -1.857 11.515 1.00 98.31 83 ALA A CA 1
ATOM 676 C C . ALA A 1 83 ? 3.321 -0.824 12.457 1.00 98.31 83 ALA A C 1
ATOM 678 O O . ALA A 1 83 ? 3.109 0.374 12.276 1.00 98.31 83 ALA A O 1
ATOM 679 N N . ASN A 1 84 ? 4.140 -1.286 13.407 1.00 97.62 84 ASN A N 1
ATOM 680 C CA . ASN A 1 84 ? 4.900 -0.421 14.307 1.00 97.62 84 ASN A CA 1
ATOM 681 C C . ASN A 1 84 ? 6.011 0.336 13.561 1.00 97.62 84 ASN A C 1
ATOM 683 O O . ASN A 1 84 ? 6.109 1.557 13.672 1.00 97.62 84 ASN A O 1
ATOM 687 N N . ASP A 1 85 ? 6.813 -0.368 12.756 1.00 97.62 85 ASP A N 1
ATOM 688 C CA . ASP A 1 85 ? 7.936 0.221 12.015 1.00 97.62 85 ASP A CA 1
ATOM 689 C C . ASP A 1 85 ? 7.461 1.294 11.017 1.00 97.62 85 ASP A C 1
ATOM 691 O O . ASP A 1 85 ? 8.135 2.302 10.807 1.00 97.62 85 ASP A O 1
ATOM 695 N N . MET A 1 86 ? 6.270 1.119 10.430 1.00 97.12 86 MET A N 1
ATOM 696 C CA . MET A 1 86 ? 5.662 2.057 9.480 1.00 97.12 86 MET A CA 1
ATOM 697 C C . MET A 1 86 ? 5.390 3.450 10.061 1.00 97.12 86 MET A C 1
ATOM 699 O O . MET A 1 86 ? 5.160 4.372 9.282 1.00 97.12 86 MET A O 1
ATOM 703 N N . LEU A 1 87 ? 5.401 3.635 11.383 1.00 96.75 87 LEU A N 1
ATOM 704 C CA . LEU A 1 87 ? 5.227 4.955 12.000 1.00 96.75 87 LEU A CA 1
ATOM 705 C C . LEU A 1 87 ? 6.498 5.805 11.940 1.00 96.75 87 LEU A C 1
ATOM 707 O O . LEU A 1 87 ? 6.417 7.025 11.815 1.00 96.75 87 LEU A O 1
ATOM 711 N N . GLU A 1 88 ? 7.661 5.163 11.982 1.00 95.56 88 GLU A N 1
ATOM 712 C CA . GLU A 1 88 ? 8.959 5.837 12.076 1.00 95.56 88 GLU A CA 1
ATOM 713 C C . GLU A 1 88 ? 9.747 5.739 10.764 1.00 95.56 88 GLU A C 1
ATOM 715 O O . GLU A 1 88 ? 10.486 6.653 10.386 1.00 95.56 88 GLU A O 1
ATOM 720 N N . GLU A 1 89 ? 9.570 4.643 10.026 1.00 95.88 89 GLU A N 1
ATOM 721 C CA . GLU A 1 89 ? 10.374 4.310 8.861 1.00 95.88 89 GLU A CA 1
ATOM 722 C C . GLU A 1 89 ? 9.545 4.206 7.582 1.00 95.88 89 GLU A C 1
ATOM 724 O O . GLU A 1 89 ? 8.376 3.821 7.554 1.00 95.88 89 GLU A O 1
ATOM 729 N N . LYS A 1 90 ? 10.198 4.490 6.452 1.00 95.81 90 LYS A N 1
ATOM 730 C CA . LYS A 1 90 ? 9.627 4.249 5.126 1.00 95.81 90 LYS A CA 1
ATOM 731 C C . LYS A 1 90 ? 9.726 2.769 4.767 1.00 95.81 90 LYS A C 1
ATOM 733 O O . LYS A 1 90 ? 10.446 2.401 3.838 1.00 95.81 90 LYS A O 1
ATOM 738 N N . VAL A 1 91 ? 9.007 1.912 5.491 1.00 95.88 91 VAL A N 1
ATOM 739 C CA . VAL A 1 91 ? 9.092 0.449 5.342 1.00 95.88 91 VAL A CA 1
ATOM 740 C C . VAL A 1 91 ? 8.845 0.012 3.894 1.00 95.88 91 VAL A C 1
ATOM 742 O O . VAL A 1 91 ? 9.541 -0.866 3.391 1.00 95.88 91 VAL A O 1
ATOM 745 N N . ALA A 1 92 ? 7.950 0.691 3.169 1.00 94.31 92 ALA A N 1
ATOM 746 C CA . ALA A 1 92 ? 7.703 0.438 1.747 1.00 94.31 92 ALA A CA 1
ATOM 747 C C . ALA A 1 92 ? 8.953 0.550 0.847 1.00 94.31 92 ALA A C 1
ATOM 749 O O . ALA A 1 92 ? 9.004 -0.096 -0.193 1.00 94.31 92 ALA A O 1
ATOM 750 N N . GLU A 1 93 ? 9.951 1.348 1.239 1.00 92.19 93 GLU A N 1
ATOM 751 C CA . GLU A 1 93 ? 11.206 1.556 0.501 1.00 92.19 93 GLU A CA 1
ATOM 752 C C . GLU A 1 93 ? 12.353 0.670 1.026 1.00 92.19 93 GLU A C 1
ATOM 754 O O . GLU A 1 93 ? 13.340 0.448 0.323 1.00 92.19 93 GLU A O 1
ATOM 759 N N . GLN A 1 94 ? 12.244 0.175 2.264 1.00 91.62 94 GLN A N 1
ATOM 760 C CA . GLN A 1 94 ? 13.350 -0.449 3.002 1.00 91.62 94 GLN A CA 1
ATOM 761 C C . GLN A 1 94 ? 13.146 -1.938 3.290 1.00 91.62 94 GLN A C 1
ATOM 763 O O . GLN A 1 94 ? 14.108 -2.628 3.632 1.00 91.62 94 GLN A O 1
ATOM 768 N N . TYR A 1 95 ? 11.921 -2.454 3.140 1.00 93.31 95 TYR A N 1
ATOM 769 C CA . TYR A 1 95 ? 11.617 -3.843 3.467 1.00 93.31 95 TYR A CA 1
ATOM 770 C C . TYR A 1 95 ? 12.511 -4.812 2.683 1.00 93.31 95 TYR A C 1
ATOM 772 O O . TYR A 1 95 ? 12.745 -4.632 1.487 1.00 93.31 95 TYR A O 1
ATOM 780 N N . ALA A 1 96 ? 13.015 -5.852 3.349 1.00 89.81 96 ALA A N 1
ATOM 781 C CA . ALA A 1 96 ? 14.062 -6.706 2.786 1.00 89.81 96 ALA A CA 1
ATOM 782 C C . ALA A 1 96 ? 13.622 -7.481 1.532 1.00 89.81 96 ALA A C 1
ATOM 784 O O . ALA A 1 96 ? 14.444 -7.733 0.652 1.00 89.81 96 ALA A O 1
ATOM 785 N N . ASP A 1 97 ? 12.345 -7.861 1.451 1.00 87.94 97 ASP A N 1
ATOM 786 C CA . ASP A 1 97 ? 11.772 -8.530 0.284 1.00 87.94 97 ASP A CA 1
ATOM 787 C C . ASP A 1 97 ? 11.037 -7.509 -0.614 1.00 87.94 97 ASP A C 1
ATOM 789 O O . ASP A 1 97 ? 9.953 -7.033 -0.253 1.00 87.94 97 ASP A O 1
ATOM 793 N N . PRO A 1 98 ? 11.579 -7.192 -1.810 1.00 87.00 98 PRO A N 1
ATOM 794 C CA . PRO A 1 98 ? 10.992 -6.208 -2.720 1.00 87.00 98 PRO A CA 1
ATOM 795 C C . PRO A 1 98 ? 9.598 -6.578 -3.229 1.00 87.00 98 PRO A C 1
ATOM 797 O O . PRO A 1 98 ? 8.871 -5.720 -3.724 1.00 87.00 98 PRO A O 1
ATOM 800 N N . SER A 1 99 ? 9.197 -7.849 -3.123 1.00 89.56 99 SER A N 1
ATOM 801 C CA . SER A 1 99 ? 7.875 -8.303 -3.559 1.00 89.56 99 SER A CA 1
ATOM 802 C C . SER A 1 99 ? 6.725 -7.774 -2.696 1.00 89.56 99 SER A C 1
ATOM 804 O O . SER A 1 99 ? 5.567 -7.981 -3.060 1.00 89.56 99 SER A O 1
ATOM 806 N N . PHE A 1 100 ? 7.026 -7.113 -1.572 1.00 95.19 100 PHE A N 1
ATOM 807 C CA . PHE A 1 100 ? 6.049 -6.428 -0.724 1.00 95.19 100 PHE A CA 1
ATOM 808 C C . PHE A 1 100 ? 6.033 -4.910 -0.919 1.00 95.19 100 PHE A C 1
ATOM 810 O O . PHE A 1 100 ? 5.088 -4.268 -0.478 1.00 95.19 100 PHE A O 1
ATOM 817 N N . HIS A 1 101 ? 7.030 -4.317 -1.587 1.00 95.06 101 HIS A N 1
ATOM 818 C CA . HIS A 1 101 ? 7.146 -2.853 -1.715 1.00 95.06 101 HIS A CA 1
ATOM 819 C C . HIS A 1 101 ? 5.914 -2.224 -2.363 1.00 95.06 101 HIS A C 1
ATOM 821 O O . HIS A 1 101 ? 5.472 -1.160 -1.944 1.00 95.06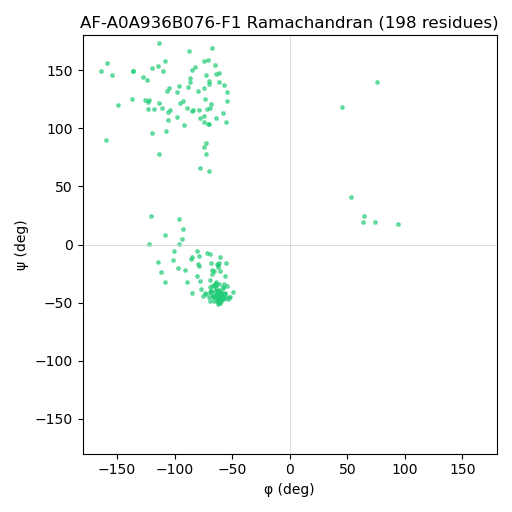 101 HIS A O 1
ATOM 827 N N . TYR A 1 102 ? 5.332 -2.906 -3.352 1.00 94.81 102 TYR A N 1
ATOM 828 C CA . TYR A 1 102 ? 4.123 -2.446 -4.028 1.00 94.81 102 TYR A CA 1
ATOM 829 C C . TYR A 1 102 ? 2.927 -2.348 -3.071 1.00 94.81 102 TYR A C 1
ATOM 831 O O . TYR A 1 102 ? 2.299 -1.295 -2.973 1.00 94.81 102 TYR A O 1
ATOM 839 N N . ASP A 1 103 ? 2.645 -3.415 -2.325 1.00 97.62 103 ASP A N 1
ATOM 840 C CA . ASP A 1 103 ? 1.527 -3.446 -1.380 1.00 97.62 103 ASP A CA 1
ATOM 841 C C . ASP A 1 103 ? 1.776 -2.469 -0.219 1.00 97.62 103 ASP A C 1
ATOM 843 O O . ASP A 1 103 ? 0.913 -1.659 0.116 1.00 97.62 103 ASP A O 1
ATOM 847 N N . LEU A 1 104 ? 2.995 -2.469 0.334 1.00 98.00 104 LEU A N 1
ATOM 848 C CA . LEU A 1 104 ? 3.400 -1.589 1.433 1.00 98.00 104 LEU A CA 1
ATOM 849 C C . LEU A 1 104 ? 3.318 -0.107 1.058 1.00 98.00 104 LEU A C 1
ATOM 851 O O . LEU A 1 104 ? 2.872 0.691 1.876 1.00 98.00 104 LEU A O 1
ATOM 855 N N . PHE A 1 105 ? 3.692 0.276 -0.167 1.00 97.94 105 PHE A N 1
ATOM 856 C CA . PHE A 1 105 ? 3.538 1.652 -0.649 1.00 97.94 105 PHE A CA 1
ATOM 857 C C . PHE A 1 105 ? 2.069 2.086 -0.627 1.00 97.94 105 PHE A C 1
ATOM 859 O O . PHE A 1 105 ? 1.737 3.144 -0.091 1.00 97.94 105 PHE A O 1
ATOM 866 N N . ASN A 1 106 ? 1.176 1.258 -1.175 1.00 98.38 106 ASN A N 1
ATOM 867 C CA . ASN A 1 106 ? -0.240 1.602 -1.269 1.00 98.38 106 ASN A CA 1
ATOM 868 C C . ASN A 1 106 ? -0.930 1.634 0.102 1.00 98.38 106 ASN A C 1
ATOM 870 O O . ASN A 1 106 ? -1.780 2.495 0.340 1.00 98.38 106 ASN A O 1
ATOM 874 N N . ILE A 1 107 ? -0.546 0.734 1.011 1.00 98.31 107 ILE A N 1
ATOM 875 C CA . ILE A 1 107 ? -1.012 0.722 2.404 1.00 98.31 107 ILE A CA 1
ATOM 876 C C . ILE A 1 107 ? -0.503 1.962 3.143 1.00 98.31 107 ILE A C 1
ATOM 878 O O . ILE A 1 107 ? -1.293 2.684 3.748 1.00 98.31 107 ILE A O 1
ATOM 882 N N . ASN A 1 108 ? 0.791 2.272 3.030 1.00 98.25 108 ASN A N 1
ATOM 883 C CA . ASN A 1 108 ? 1.381 3.456 3.646 1.00 98.25 108 ASN A CA 1
ATOM 884 C C . ASN A 1 108 ? 0.707 4.742 3.159 1.00 98.25 108 ASN A C 1
ATOM 886 O O . ASN A 1 108 ? 0.420 5.615 3.966 1.00 98.25 108 ASN A O 1
ATOM 890 N N . GLN A 1 109 ? 0.438 4.880 1.858 1.00 97.88 109 GLN A N 1
ATOM 891 C CA . GLN A 1 109 ? -0.227 6.067 1.314 1.00 97.88 109 GLN A CA 1
ATOM 892 C C . GLN A 1 109 ? -1.685 6.206 1.760 1.00 97.88 109 GLN A C 1
ATOM 894 O O . GLN A 1 109 ? -2.140 7.326 2.000 1.00 97.88 109 GLN A O 1
ATOM 899 N N . LEU A 1 110 ? -2.412 5.094 1.914 1.00 97.88 110 LEU A N 1
ATOM 900 C CA . LEU A 1 110 ? -3.760 5.105 2.486 1.00 97.88 110 LEU A CA 1
ATOM 901 C C . LEU A 1 110 ? -3.732 5.659 3.921 1.00 97.88 110 LEU A C 1
ATOM 903 O O . LEU A 1 110 ? -4.458 6.601 4.241 1.00 97.88 110 LEU A O 1
ATOM 907 N N . LEU A 1 111 ? -2.839 5.120 4.755 1.00 98.25 111 LEU A N 1
ATOM 908 C CA . LEU A 1 111 ? -2.691 5.501 6.162 1.00 98.25 111 LEU A CA 1
ATOM 909 C C . LEU A 1 111 ? -2.133 6.924 6.328 1.00 98.25 111 LEU A C 1
ATOM 911 O O . LEU A 1 111 ? -2.631 7.696 7.147 1.00 98.25 111 LEU A O 1
ATOM 915 N N . TYR A 1 112 ? -1.158 7.314 5.500 1.00 97.81 112 TYR A N 1
ATOM 916 C CA . TYR A 1 112 ? -0.620 8.675 5.427 1.00 97.81 112 TYR A CA 1
ATOM 917 C C . TYR A 1 112 ? -1.735 9.703 5.217 1.00 97.81 112 TYR A C 1
ATOM 919 O O . TYR A 1 112 ? -1.792 10.711 5.923 1.00 97.81 112 TYR A O 1
ATOM 927 N N . LYS A 1 113 ? -2.641 9.438 4.266 1.00 97.12 113 LYS A N 1
ATOM 928 C CA . LYS A 1 113 ? -3.767 10.326 3.948 1.00 97.12 113 LYS A CA 1
ATOM 929 C C . LYS A 1 113 ? -4.810 10.345 5.062 1.00 97.12 113 LYS A C 1
ATOM 931 O O . LYS A 1 113 ? -5.219 11.435 5.458 1.00 97.12 113 LYS A O 1
ATOM 936 N N . ALA A 1 114 ? -5.184 9.181 5.597 1.00 97.50 114 ALA A N 1
ATOM 937 C CA . ALA A 1 114 ? -6.163 9.075 6.680 1.00 97.50 114 ALA A CA 1
ATOM 938 C C . ALA A 1 114 ? -5.715 9.844 7.938 1.00 97.50 114 ALA A C 1
ATOM 940 O O . ALA A 1 114 ? -6.456 10.672 8.465 1.00 97.50 114 ALA A O 1
ATOM 941 N N . TYR A 1 115 ? -4.457 9.672 8.355 1.00 97.44 115 TYR A N 1
ATOM 942 C CA . TYR A 1 115 ? -3.899 10.323 9.546 1.00 97.44 115 TYR A CA 1
ATOM 943 C C . TYR A 1 115 ? -3.194 11.659 9.276 1.00 97.44 115 TYR A C 1
ATOM 945 O O . TYR A 1 115 ? -2.481 12.165 10.143 1.00 97.44 115 TYR A O 1
ATOM 953 N N . LYS A 1 116 ? -3.367 12.249 8.086 1.00 94.25 116 LYS A N 1
ATOM 954 C CA . LYS A 1 116 ? -2.815 13.571 7.727 1.00 94.25 116 LYS A CA 1
ATOM 955 C C . LYS A 1 116 ? -1.301 13.691 7.972 1.00 94.25 116 LYS A C 1
ATOM 957 O O . LYS A 1 116 ? -0.819 14.723 8.435 1.00 94.25 116 LYS A O 1
ATOM 962 N N . GLY A 1 117 ? -0.558 12.637 7.640 1.00 91.81 117 GLY A N 1
ATOM 963 C CA . GLY A 1 117 ? 0.903 12.615 7.684 1.00 91.81 117 GLY A CA 1
ATOM 964 C C . GLY A 1 117 ? 1.538 12.074 8.962 1.00 91.81 117 GLY A C 1
ATOM 965 O O . GLY A 1 117 ? 2.721 12.320 9.175 1.00 91.81 117 GLY A O 1
ATOM 966 N N . LYS A 1 118 ? 0.788 11.338 9.798 1.00 94.94 118 LYS A N 1
ATOM 967 C CA . LYS A 1 118 ? 1.364 10.606 10.945 1.00 94.94 118 LYS A CA 1
AT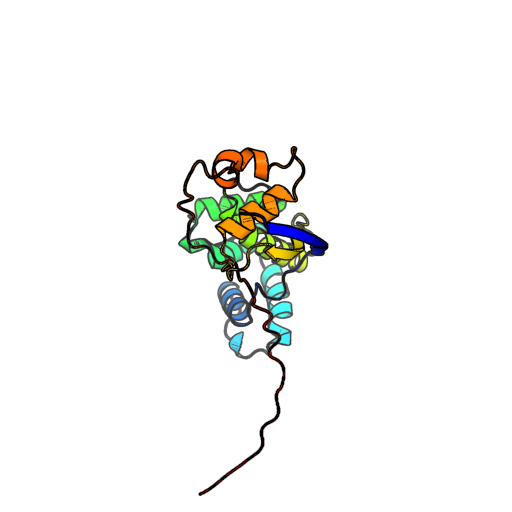OM 968 C C . LYS A 1 118 ? 2.330 9.496 10.510 1.00 94.94 118 LYS A C 1
ATOM 970 O O . LYS A 1 118 ? 3.321 9.270 11.185 1.00 94.94 118 LYS A O 1
ATOM 975 N N . PHE A 1 119 ? 2.062 8.854 9.374 1.00 97.56 119 PHE A N 1
ATOM 976 C CA . PHE A 1 119 ? 2.993 7.930 8.724 1.00 97.56 119 PHE A CA 1
ATOM 977 C C . PHE A 1 119 ? 4.019 8.717 7.889 1.00 97.56 119 PHE A C 1
ATOM 979 O O . PHE A 1 119 ? 3.692 9.801 7.394 1.00 97.56 119 PHE A O 1
ATOM 986 N N . PRO A 1 120 ? 5.237 8.207 7.654 1.00 96.50 120 PRO A N 1
ATOM 987 C CA . PRO A 1 120 ? 6.179 8.809 6.720 1.00 96.50 120 PRO A CA 1
ATOM 988 C C . PRO A 1 120 ? 5.613 8.839 5.294 1.00 96.50 120 PRO A C 1
ATOM 990 O O . PRO A 1 120 ? 5.001 7.879 4.826 1.00 96.50 120 PRO A O 1
ATOM 993 N N . ASN A 1 121 ? 5.843 9.928 4.556 1.00 96.00 121 ASN A N 1
ATOM 994 C CA . ASN A 1 121 ? 5.432 9.989 3.151 1.00 96.00 121 ASN A CA 1
ATOM 995 C C . ASN A 1 121 ? 6.350 9.118 2.275 1.00 96.00 121 ASN A C 1
ATOM 997 O O . ASN A 1 121 ? 7.568 9.325 2.251 1.00 96.00 121 ASN A O 1
ATOM 1001 N N . THR A 1 122 ? 5.770 8.192 1.518 1.00 93.75 122 THR A N 1
ATOM 1002 C CA . THR A 1 122 ? 6.472 7.313 0.565 1.00 93.75 122 THR A CA 1
ATOM 1003 C C . THR A 1 122 ? 6.121 7.691 -0.869 1.00 93.75 122 THR A C 1
ATOM 1005 O O . THR A 1 122 ? 5.025 8.169 -1.131 1.00 93.75 122 THR A O 1
ATOM 1008 N N . GLU A 1 123 ? 7.022 7.493 -1.822 1.00 92.06 123 GLU A N 1
ATOM 1009 C CA . GLU A 1 123 ? 6.782 7.905 -3.210 1.00 92.06 123 GLU A CA 1
ATOM 1010 C C . GLU A 1 123 ? 7.012 6.740 -4.173 1.00 92.06 123 GLU A C 1
ATOM 1012 O O . GLU A 1 123 ? 7.919 5.930 -3.985 1.00 92.06 123 GLU A O 1
ATOM 1017 N N . ALA A 1 124 ? 6.213 6.671 -5.238 1.00 91.12 124 ALA A N 1
ATOM 1018 C CA . ALA A 1 124 ? 6.416 5.732 -6.336 1.00 91.12 124 ALA A CA 1
ATOM 1019 C C . ALA A 1 124 ? 6.762 6.481 -7.624 1.00 91.12 124 ALA A C 1
ATOM 1021 O O . ALA A 1 124 ? 6.376 7.631 -7.819 1.00 91.12 124 ALA A O 1
ATOM 1022 N N . SER A 1 125 ? 7.478 5.825 -8.536 1.00 86.44 125 SER A N 1
ATOM 1023 C CA . SER A 1 125 ? 7.785 6.371 -9.862 1.00 86.44 125 SER A CA 1
ATOM 1024 C C . SER A 1 125 ? 7.084 5.567 -10.949 1.00 86.44 125 SER A C 1
ATOM 1026 O O . SER A 1 125 ? 7.325 4.372 -11.097 1.00 86.44 125 SER A O 1
ATOM 1028 N N . ILE A 1 126 ? 6.256 6.235 -11.751 1.00 85.88 126 ILE A N 1
ATOM 1029 C CA . ILE A 1 126 ? 5.704 5.685 -12.989 1.00 85.88 126 ILE A CA 1
ATOM 1030 C C . ILE A 1 126 ? 6.678 6.011 -14.117 1.00 85.88 126 ILE A C 1
ATOM 1032 O O . ILE A 1 126 ? 6.922 7.180 -14.424 1.00 85.88 126 ILE A O 1
ATOM 1036 N N . ILE A 1 127 ? 7.228 4.967 -14.734 1.00 81.50 127 ILE A N 1
ATOM 1037 C CA . ILE A 1 127 ? 8.149 5.077 -15.864 1.00 81.50 127 ILE A CA 1
ATOM 1038 C C . ILE A 1 127 ? 7.381 4.724 -17.134 1.00 81.50 127 ILE A C 1
ATOM 1040 O O . ILE A 1 127 ? 6.946 3.588 -17.309 1.00 81.50 127 ILE A O 1
ATOM 1044 N N . LEU A 1 128 ? 7.235 5.696 -18.032 1.00 79.25 128 LEU A N 1
ATOM 1045 C CA . LEU A 1 128 ? 6.744 5.449 -19.380 1.00 79.25 128 LEU A CA 1
ATOM 1046 C C . LEU A 1 128 ? 7.944 5.220 -20.293 1.00 79.25 128 LEU A C 1
ATOM 1048 O O . LEU A 1 128 ? 8.818 6.082 -20.408 1.00 79.25 128 LEU A O 1
ATOM 1052 N N . MET A 1 129 ? 7.978 4.076 -20.966 1.00 76.62 129 MET A N 1
ATOM 1053 C CA . MET A 1 129 ? 9.069 3.710 -21.862 1.00 76.62 129 MET A CA 1
ATOM 1054 C C . MET A 1 129 ? 8.553 3.118 -23.169 1.00 76.62 129 MET A C 1
ATOM 1056 O O . MET A 1 129 ? 7.516 2.462 -23.210 1.00 76.62 129 MET A O 1
ATOM 1060 N N . GLU A 1 130 ? 9.313 3.344 -24.231 1.00 78.62 130 GLU A N 1
ATOM 1061 C CA . GLU A 1 130 ? 9.122 2.751 -25.547 1.00 78.62 130 GLU A CA 1
ATOM 1062 C C . GLU A 1 130 ? 10.210 1.697 -25.774 1.00 78.62 130 GLU A C 1
ATOM 1064 O O . GLU A 1 130 ? 11.391 1.948 -25.518 1.00 78.62 130 GLU A O 1
ATOM 1069 N N . ILE A 1 131 ? 9.810 0.509 -26.234 1.00 77.25 131 ILE A N 1
ATOM 1070 C CA . ILE A 1 131 ? 10.720 -0.590 -26.569 1.00 77.25 131 ILE A CA 1
ATOM 1071 C C . ILE A 1 131 ? 10.563 -0.884 -28.056 1.00 77.25 131 ILE A C 1
ATOM 1073 O O . ILE A 1 131 ? 9.498 -1.298 -28.508 1.00 77.25 131 ILE A O 1
ATOM 1077 N N . ILE A 1 132 ? 11.637 -0.680 -28.812 1.00 74.94 132 ILE A N 1
ATOM 1078 C CA . ILE A 1 132 ? 11.673 -0.853 -30.261 1.00 74.94 132 ILE A CA 1
ATOM 1079 C C . ILE A 1 132 ? 12.552 -2.062 -30.579 1.00 74.94 132 ILE A C 1
ATOM 1081 O O . ILE A 1 132 ? 13.754 -2.068 -30.303 1.00 74.94 132 ILE A O 1
ATOM 1085 N N . SER A 1 133 ? 11.968 -3.096 -31.182 1.00 73.00 133 SER A N 1
ATOM 1086 C CA . SER A 1 133 ? 12.733 -4.214 -31.740 1.00 73.00 133 SER A CA 1
ATOM 1087 C C . SER A 1 133 ? 13.310 -3.831 -33.101 1.00 73.00 133 SER A C 1
ATOM 1089 O O . SER A 1 133 ? 12.588 -3.340 -33.964 1.00 73.00 133 SER A O 1
ATOM 1091 N N . LYS A 1 134 ? 14.606 -4.094 -33.314 1.00 68.12 134 LYS A N 1
ATOM 1092 C CA . LYS A 1 134 ? 15.246 -3.995 -34.641 1.00 68.12 134 LYS A CA 1
ATOM 1093 C C . LYS A 1 134 ? 15.263 -5.330 -35.399 1.00 68.12 134 LYS A C 1
ATOM 1095 O O . LYS A 1 134 ? 15.897 -5.415 -36.445 1.00 68.12 134 LYS A O 1
ATOM 1100 N N . ALA A 1 135 ? 14.642 -6.376 -34.852 1.00 66.62 135 ALA A N 1
ATOM 1101 C CA . ALA A 1 135 ? 14.484 -7.659 -35.531 1.00 66.62 135 ALA A CA 1
ATOM 1102 C C . ALA A 1 135 ? 13.215 -7.647 -36.398 1.00 66.62 135 ALA A C 1
ATOM 1104 O O . ALA A 1 135 ? 12.207 -7.077 -35.988 1.00 66.62 135 ALA A O 1
ATOM 1105 N N . GLU A 1 136 ? 13.265 -8.287 -37.570 1.00 57.78 136 GLU A N 1
ATOM 1106 C CA . GLU A 1 136 ? 12.107 -8.438 -38.473 1.00 57.78 136 GLU A CA 1
ATOM 1107 C C . GLU A 1 136 ? 11.018 -9.361 -37.892 1.00 57.78 136 GLU A C 1
ATOM 1109 O O . GLU A 1 136 ? 9.872 -9.337 -38.337 1.00 57.78 136 GLU A O 1
ATOM 1114 N N . GLU A 1 137 ? 11.356 -10.146 -36.868 1.00 63.84 137 GLU A N 1
ATOM 1115 C CA . GLU A 1 137 ? 10.432 -11.028 -36.163 1.00 63.84 137 GLU A CA 1
ATOM 1116 C C . GLU A 1 137 ? 9.708 -10.298 -35.024 1.00 63.84 137 GLU A C 1
ATOM 1118 O O . GLU A 1 137 ? 10.295 -9.508 -34.275 1.00 63.84 137 GLU A O 1
ATOM 1123 N N . HIS A 1 138 ? 8.417 -10.595 -34.871 1.00 64.12 138 HIS A N 1
ATOM 1124 C CA . HIS A 1 138 ? 7.594 -10.073 -33.787 1.00 64.12 138 HIS A CA 1
ATOM 1125 C C . HIS A 1 138 ? 8.118 -10.582 -32.436 1.00 64.12 138 HIS A C 1
ATOM 1127 O O . HIS A 1 138 ? 7.977 -11.759 -32.107 1.00 64.12 138 HIS A O 1
ATOM 1133 N N . ILE A 1 139 ? 8.711 -9.690 -31.641 1.00 68.38 139 ILE A N 1
ATOM 1134 C CA . ILE A 1 139 ? 9.158 -10.013 -30.286 1.00 68.38 139 ILE A CA 1
ATOM 1135 C C . ILE A 1 139 ? 7.969 -9.867 -29.337 1.00 68.38 139 ILE A C 1
ATOM 1137 O O . ILE A 1 139 ? 7.454 -8.769 -29.137 1.00 68.38 139 ILE A O 1
ATOM 1141 N N . GLU A 1 140 ? 7.555 -10.971 -28.723 1.00 75.12 140 GLU A N 1
ATOM 1142 C CA . GLU A 1 140 ? 6.625 -10.933 -27.599 1.00 75.12 140 GLU A CA 1
ATOM 1143 C C . GLU A 1 140 ? 7.326 -10.321 -26.380 1.00 75.12 140 GLU A C 1
ATOM 1145 O O . GLU A 1 140 ? 8.327 -10.848 -25.894 1.00 75.12 140 GLU A O 1
ATOM 1150 N N . ILE A 1 141 ? 6.824 -9.185 -25.892 1.00 73.31 141 ILE A N 1
ATOM 1151 C CA . ILE A 1 141 ? 7.382 -8.529 -24.709 1.00 73.31 141 ILE A CA 1
ATOM 1152 C C . ILE A 1 141 ? 6.980 -9.324 -23.468 1.00 73.31 141 ILE A C 1
ATOM 1154 O O . ILE A 1 141 ? 5.822 -9.328 -23.060 1.00 73.31 141 ILE A O 1
ATOM 1158 N N . ASN A 1 142 ? 7.963 -9.967 -22.843 1.00 78.88 142 ASN A N 1
ATOM 1159 C CA . ASN A 1 142 ? 7.805 -10.667 -21.575 1.00 78.88 142 ASN A CA 1
ATOM 1160 C C . ASN A 1 142 ? 8.614 -9.981 -20.457 1.00 78.88 142 ASN A C 1
ATOM 1162 O O . ASN A 1 142 ? 9.383 -9.045 -20.699 1.00 78.88 142 ASN A O 1
ATOM 1166 N N . LYS A 1 143 ? 8.448 -10.453 -19.214 1.00 75.50 143 LYS A N 1
ATOM 1167 C CA . LYS A 1 143 ? 9.126 -9.884 -18.035 1.00 75.50 143 LYS A CA 1
ATOM 1168 C C . LYS A 1 143 ? 10.646 -9.857 -18.185 1.00 75.50 143 LYS A C 1
ATOM 1170 O O . LYS A 1 143 ? 11.270 -8.865 -17.836 1.00 75.50 143 LYS A O 1
ATOM 1175 N N . GLU A 1 144 ? 11.236 -10.915 -18.730 1.00 73.25 144 GLU A N 1
ATOM 1176 C CA . GLU A 1 144 ? 12.685 -11.010 -18.914 1.00 73.25 144 GLU A CA 1
ATOM 1177 C C . GLU A 1 144 ? 13.203 -9.934 -19.878 1.00 73.25 144 GLU A C 1
ATOM 1179 O O . GLU A 1 144 ? 14.183 -9.245 -19.582 1.00 73.25 144 GLU A O 1
ATOM 1184 N N . ILE A 1 145 ? 12.521 -9.752 -21.012 1.00 74.88 145 ILE A N 1
ATOM 1185 C CA . ILE A 1 145 ? 12.860 -8.732 -22.008 1.00 74.88 145 ILE A CA 1
ATOM 1186 C C . ILE A 1 145 ? 12.699 -7.339 -21.409 1.00 74.88 145 ILE A C 1
ATOM 1188 O O . ILE A 1 145 ? 13.596 -6.515 -21.572 1.00 74.88 145 ILE A O 1
ATOM 1192 N N . LEU A 1 146 ? 11.612 -7.090 -20.673 1.00 77.56 146 LEU A N 1
ATOM 1193 C CA . LEU A 1 146 ? 11.371 -5.814 -20.004 1.00 77.56 146 LEU A CA 1
ATOM 1194 C C . LEU A 1 146 ? 12.454 -5.504 -18.961 1.00 77.56 146 LEU A C 1
ATOM 1196 O O . LEU A 1 146 ? 12.982 -4.397 -18.944 1.00 77.56 146 LEU A O 1
ATOM 1200 N N . THR A 1 147 ? 12.844 -6.476 -18.131 1.00 74.62 147 THR A N 1
ATOM 1201 C CA . THR A 1 147 ? 13.908 -6.293 -17.133 1.00 74.62 147 THR A CA 1
ATOM 1202 C C . THR A 1 147 ? 15.253 -6.005 -17.794 1.00 74.62 147 THR A C 1
ATOM 1204 O O . THR A 1 147 ? 15.950 -5.081 -17.380 1.00 74.62 147 THR A O 1
ATOM 1207 N N . LYS A 1 148 ? 15.616 -6.745 -18.850 1.00 72.62 148 LYS A N 1
ATOM 1208 C CA . LYS A 1 148 ? 16.860 -6.512 -19.604 1.00 72.62 148 LYS A CA 1
ATOM 1209 C C . LYS A 1 148 ? 16.854 -5.158 -20.315 1.00 72.62 148 LYS A C 1
ATOM 1211 O O . LYS A 1 148 ? 17.876 -4.477 -20.333 1.00 72.62 148 LYS A O 1
ATOM 1216 N N . ALA A 1 149 ? 15.711 -4.769 -20.875 1.00 73.06 149 ALA A N 1
ATOM 1217 C CA . ALA A 1 149 ? 15.494 -3.474 -21.505 1.00 73.06 149 ALA A CA 1
ATOM 1218 C C . ALA A 1 149 ? 15.649 -2.325 -20.495 1.00 73.06 149 ALA A C 1
ATOM 1220 O O . ALA A 1 149 ? 16.410 -1.389 -20.733 1.00 73.06 149 ALA A O 1
ATOM 1221 N N . LEU A 1 150 ? 14.986 -2.429 -19.340 1.00 72.62 150 LEU A N 1
ATOM 1222 C CA . LEU A 1 150 ? 15.076 -1.446 -18.265 1.00 72.62 150 LEU A CA 1
ATOM 1223 C C . LEU A 1 150 ? 16.510 -1.351 -17.736 1.00 72.62 150 LEU A C 1
ATOM 1225 O O . LEU A 1 150 ? 17.051 -0.255 -17.652 1.00 72.62 150 LEU A O 1
ATOM 1229 N N . ALA A 1 151 ? 17.163 -2.479 -17.452 1.00 72.56 151 ALA A N 1
ATOM 1230 C CA . ALA A 1 151 ? 18.517 -2.504 -16.907 1.00 72.56 151 ALA A CA 1
ATOM 1231 C C . ALA A 1 151 ? 19.539 -1.793 -17.805 1.00 72.56 151 ALA A C 1
ATOM 1233 O O . ALA A 1 151 ? 20.408 -1.101 -17.283 1.00 72.56 151 ALA A O 1
ATOM 1234 N N . 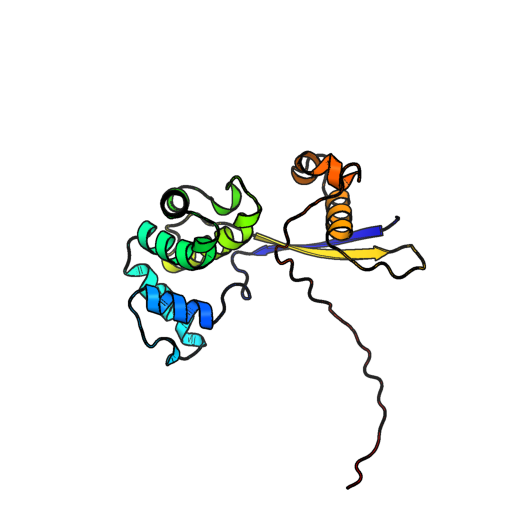GLN A 1 152 ? 19.407 -1.901 -19.132 1.00 68.88 152 GLN A N 1
ATOM 1235 C CA . GLN A 1 152 ? 20.262 -1.179 -20.088 1.00 68.88 152 GLN A CA 1
ATOM 1236 C C . GLN A 1 152 ? 20.046 0.339 -20.079 1.00 68.88 152 GLN A C 1
ATOM 1238 O O . GLN A 1 152 ? 20.948 1.085 -20.447 1.00 68.88 152 GLN A O 1
ATOM 1243 N N . SER A 1 153 ? 18.862 0.800 -19.671 1.00 62.97 153 SER A N 1
ATOM 1244 C CA . SER A 1 153 ? 18.552 2.230 -19.539 1.00 62.97 153 SER A CA 1
ATOM 1245 C C . SER A 1 153 ? 18.981 2.826 -18.193 1.00 62.97 153 SER A C 1
ATOM 1247 O O . SER A 1 153 ? 18.969 4.045 -18.026 1.00 62.97 153 SER A O 1
ATOM 1249 N N . LEU A 1 154 ? 19.368 1.982 -17.230 1.00 68.06 154 LEU A N 1
ATOM 1250 C CA . LEU A 1 154 ? 19.871 2.413 -15.930 1.00 68.06 154 LEU A CA 1
ATOM 1251 C C . LEU A 1 154 ? 21.373 2.704 -16.000 1.00 68.06 154 LEU A C 1
ATOM 1253 O O . LEU A 1 154 ? 22.112 2.088 -16.765 1.00 68.06 154 LEU A O 1
ATOM 1257 N N . SER A 1 155 ? 21.844 3.634 -15.168 1.00 62.16 155 SER A N 1
ATOM 1258 C CA . SER A 1 155 ? 23.281 3.888 -15.051 1.00 62.16 155 SER A CA 1
ATOM 1259 C C . SER A 1 155 ? 24.009 2.668 -14.477 1.00 62.16 155 SER A C 1
ATOM 1261 O O . SER A 1 155 ? 23.437 1.905 -13.690 1.00 62.16 155 SER A O 1
ATOM 1263 N N . GLU A 1 156 ? 25.304 2.543 -14.796 1.00 59.91 156 GLU A N 1
ATOM 1264 C CA . GLU A 1 156 ? 26.194 1.487 -14.271 1.00 59.91 156 GLU A CA 1
ATOM 1265 C C . GLU A 1 156 ? 26.244 1.413 -12.734 1.00 59.91 156 GLU A C 1
ATOM 1267 O O . GLU A 1 156 ? 26.691 0.434 -12.147 1.00 59.91 156 GLU A O 1
ATOM 1272 N N . ARG A 1 157 ? 25.766 2.463 -12.057 1.00 57.34 157 ARG A N 1
ATOM 1273 C CA . ARG A 1 157 ? 25.728 2.576 -10.595 1.00 57.34 157 ARG A CA 1
ATOM 1274 C C . ARG A 1 157 ? 24.387 2.171 -9.984 1.00 57.34 157 ARG A C 1
ATOM 1276 O O . ARG A 1 157 ? 24.221 2.288 -8.772 1.00 57.34 157 ARG A O 1
ATOM 1283 N N . SER A 1 158 ? 23.411 1.753 -10.788 1.00 62.72 158 SER A N 1
ATOM 1284 C CA . SER A 1 158 ? 22.086 1.411 -10.275 1.00 62.72 158 SER A CA 1
ATOM 1285 C C . SER A 1 158 ? 22.114 0.122 -9.445 1.00 62.72 158 SER A C 1
ATOM 1287 O O . SER A 1 158 ? 22.733 -0.878 -9.810 1.00 62.72 158 SER A O 1
ATOM 1289 N N . ILE A 1 159 ? 21.388 0.126 -8.323 1.00 61.19 159 ILE A N 1
ATOM 1290 C CA . ILE A 1 159 ? 21.247 -1.043 -7.441 1.00 61.19 159 ILE A CA 1
ATOM 1291 C C . ILE A 1 159 ? 20.685 -2.252 -8.199 1.00 61.19 159 ILE A C 1
ATOM 1293 O O . ILE A 1 159 ? 21.088 -3.378 -7.925 1.00 61.19 159 ILE A O 1
ATOM 1297 N N . ILE A 1 160 ? 19.807 -2.020 -9.180 1.00 61.78 160 ILE A N 1
ATOM 1298 C CA . ILE A 1 160 ? 19.218 -3.074 -10.014 1.00 61.78 160 ILE A CA 1
ATOM 1299 C C . ILE A 1 160 ? 20.303 -3.812 -10.804 1.00 61.78 160 ILE A C 1
ATOM 1301 O O . ILE A 1 160 ? 20.302 -5.040 -10.809 1.00 61.78 160 ILE A O 1
ATOM 1305 N N . GLN A 1 161 ? 21.258 -3.097 -11.411 1.00 63.06 161 GLN A N 1
ATOM 1306 C CA . GLN A 1 161 ? 22.364 -3.749 -12.117 1.00 63.06 161 GLN A CA 1
ATOM 1307 C C . GLN A 1 161 ? 23.257 -4.554 -11.169 1.00 63.06 161 GLN A C 1
ATOM 1309 O O . GLN A 1 161 ? 23.690 -5.638 -11.537 1.00 63.06 161 GLN A O 1
ATOM 1314 N N . ARG A 1 162 ? 23.466 -4.079 -9.934 1.00 63.81 162 ARG A N 1
ATOM 1315 C CA . ARG A 1 162 ? 24.274 -4.788 -8.928 1.00 63.81 162 ARG A CA 1
ATOM 1316 C C . ARG A 1 162 ? 23.585 -6.033 -8.358 1.00 63.81 162 ARG A C 1
ATOM 1318 O O . ARG A 1 162 ? 24.241 -7.042 -8.139 1.00 63.81 162 ARG A O 1
ATOM 1325 N N . LEU A 1 163 ? 22.287 -5.960 -8.061 1.00 56.66 163 LEU A N 1
ATOM 1326 C CA . LEU A 1 163 ? 21.543 -7.062 -7.431 1.00 56.66 163 LEU A CA 1
ATOM 1327 C C . LEU A 1 163 ? 21.116 -8.143 -8.430 1.00 56.66 163 LEU A C 1
ATOM 1329 O O . LEU A 1 163 ? 20.959 -9.297 -8.039 1.00 56.66 163 LEU A O 1
ATOM 1333 N N . TYR A 1 164 ? 20.932 -7.774 -9.700 1.00 58.31 164 TYR A N 1
ATOM 1334 C CA . TYR A 1 164 ? 20.412 -8.664 -10.739 1.00 58.31 164 TYR A CA 1
ATOM 1335 C C . TYR A 1 164 ? 21.380 -8.850 -11.918 1.00 58.31 164 TYR A C 1
ATOM 1337 O O . TYR A 1 164 ? 20.946 -9.161 -13.028 1.00 58.31 164 TYR A O 1
ATOM 1345 N N . GLU A 1 165 ? 22.686 -8.663 -11.705 1.00 61.12 165 GLU A N 1
ATOM 1346 C CA . GLU A 1 165 ? 23.714 -8.731 -12.756 1.00 61.12 165 GLU A CA 1
ATOM 1347 C C . GLU A 1 165 ? 23.643 -10.042 -13.556 1.00 61.12 165 GLU A C 1
ATOM 1349 O O . GLU A 1 165 ? 23.647 -10.034 -14.789 1.00 61.12 165 GLU A O 1
ATOM 1354 N N . ASP A 1 166 ? 23.492 -11.178 -12.872 1.00 55.12 166 ASP A N 1
ATOM 1355 C CA . ASP A 1 166 ? 23.407 -12.500 -13.498 1.00 55.12 166 ASP A CA 1
ATOM 1356 C C . ASP A 1 166 ? 22.142 -12.672 -14.361 1.00 55.12 166 ASP A C 1
ATOM 1358 O O . ASP A 1 166 ? 22.180 -13.326 -15.405 1.00 55.12 166 ASP A O 1
ATOM 1362 N N . GLN A 1 167 ? 21.016 -12.080 -13.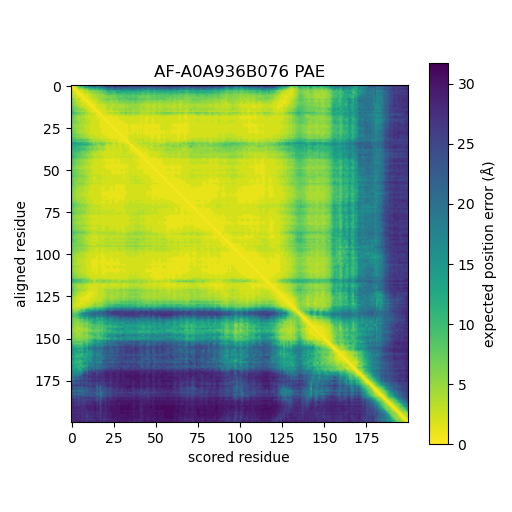952 1.00 53.97 167 GLN A N 1
ATOM 1363 C CA . GLN A 1 167 ? 19.741 -12.121 -14.676 1.00 53.97 167 GLN A CA 1
ATOM 1364 C C . GLN A 1 167 ? 19.754 -11.158 -15.872 1.00 53.97 167 GLN A C 1
ATOM 1366 O O . GLN A 1 167 ? 19.271 -11.492 -16.956 1.00 53.97 167 GLN A O 1
ATOM 1371 N N . VAL A 1 168 ? 20.362 -9.981 -15.704 1.00 55.91 168 VAL A N 1
ATOM 1372 C CA . VAL A 1 168 ? 20.523 -8.967 -16.755 1.00 55.91 168 VAL A CA 1
ATOM 1373 C C . VAL A 1 168 ? 21.491 -9.453 -17.837 1.00 55.91 168 VAL A C 1
ATOM 1375 O O . VAL A 1 168 ? 21.201 -9.322 -19.026 1.00 55.91 168 VAL A O 1
ATOM 1378 N N . THR A 1 169 ? 22.600 -10.089 -17.447 1.00 56.09 169 THR A N 1
ATOM 1379 C CA . THR A 1 169 ? 23.595 -10.663 -18.373 1.00 56.09 169 THR A CA 1
ATOM 1380 C C . THR A 1 169 ? 23.195 -12.032 -18.934 1.00 56.09 169 THR A C 1
ATOM 1382 O O . THR A 1 169 ? 23.866 -12.547 -19.827 1.00 56.09 169 THR A O 1
ATOM 1385 N N . GLY A 1 170 ? 22.085 -12.616 -18.464 1.00 47.84 170 GLY A N 1
ATOM 1386 C CA . GLY A 1 170 ? 21.559 -13.893 -18.956 1.00 47.84 170 GLY A CA 1
ATOM 1387 C C . GLY A 1 170 ? 22.347 -15.127 -18.505 1.00 47.84 170 GLY A C 1
ATOM 1388 O O . GLY A 1 170 ? 22.224 -16.179 -19.125 1.00 47.84 170 GLY A O 1
ATOM 1389 N N . LYS A 1 171 ? 23.147 -15.019 -17.437 1.00 39.16 171 LYS A N 1
ATOM 1390 C CA . LYS A 1 171 ? 23.920 -16.126 -16.847 1.00 39.16 171 LYS A CA 1
ATOM 1391 C C . LYS A 1 171 ? 23.079 -17.047 -15.957 1.00 39.16 171 LYS A C 1
ATOM 1393 O O . LYS A 1 171 ? 23.498 -18.169 -15.681 1.00 39.16 171 LYS A O 1
ATOM 1398 N N . LYS A 1 172 ? 21.894 -16.604 -15.521 1.00 38.91 172 LYS A N 1
ATOM 1399 C CA . LYS A 1 172 ? 20.973 -17.382 -14.676 1.00 38.91 172 LYS A CA 1
ATOM 1400 C C . LYS A 1 172 ? 19.535 -17.225 -15.174 1.00 38.91 172 LYS A C 1
ATOM 1402 O O . LYS A 1 172 ? 19.048 -16.104 -15.296 1.00 38.91 172 LYS A O 1
ATOM 1407 N N . LEU A 1 173 ? 18.856 -18.342 -15.448 1.00 36.66 173 LEU A N 1
ATOM 1408 C CA . LEU A 1 173 ? 17.424 -18.345 -15.761 1.00 36.66 173 LEU A CA 1
ATOM 1409 C C . LEU A 1 173 ? 16.656 -17.968 -14.485 1.00 36.66 173 LEU A C 1
ATOM 1411 O O . LEU A 1 173 ? 16.802 -18.631 -13.455 1.00 36.66 173 LEU A O 1
ATOM 1415 N N . SER A 1 174 ? 15.872 -16.893 -14.516 1.00 41.81 174 SER A N 1
ATOM 1416 C CA . SER A 1 174 ? 15.092 -16.464 -13.359 1.00 41.81 174 SER A CA 1
ATOM 1417 C C . SER A 1 174 ? 13.886 -17.386 -13.159 1.00 41.81 174 SER A C 1
ATOM 1419 O O . SER A 1 174 ? 12.877 -17.288 -13.852 1.00 41.81 174 SER A O 1
ATOM 1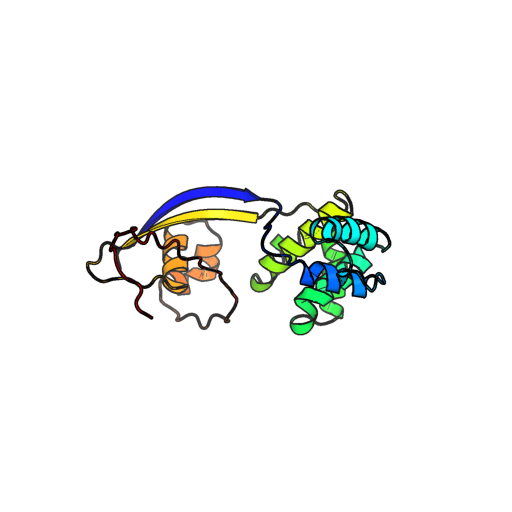421 N N . ALA A 1 175 ? 13.949 -18.257 -12.151 1.00 37.94 175 ALA A N 1
ATOM 1422 C CA . ALA A 1 175 ? 12.744 -18.797 -11.529 1.00 37.94 175 ALA A CA 1
ATOM 1423 C C . ALA A 1 175 ? 12.109 -17.672 -10.696 1.00 37.94 175 ALA A C 1
ATOM 1425 O O . ALA A 1 175 ? 12.329 -17.577 -9.492 1.00 37.94 175 ALA A O 1
ATOM 1426 N N . MET A 1 176 ? 11.419 -16.739 -11.355 1.00 37.53 176 MET A N 1
ATOM 1427 C CA . MET A 1 176 ? 10.751 -15.635 -10.667 1.00 37.53 176 MET A CA 1
ATOM 1428 C C . MET A 1 176 ? 9.324 -16.033 -10.265 1.00 37.53 176 MET A C 1
ATOM 1430 O O . MET A 1 176 ? 8.605 -16.616 -11.083 1.00 37.53 176 MET A O 1
ATOM 1434 N N . PRO A 1 177 ? 8.891 -15.719 -9.030 1.00 31.95 177 PRO A N 1
ATOM 1435 C CA . PRO A 1 177 ? 7.535 -15.998 -8.581 1.00 31.95 177 PRO A CA 1
ATOM 1436 C C . PRO A 1 177 ? 6.510 -15.241 -9.436 1.00 31.95 177 PRO A C 1
ATOM 1438 O O . PRO A 1 177 ? 6.761 -14.147 -9.953 1.00 31.95 177 PRO A O 1
ATOM 1441 N N . LYS A 1 178 ? 5.342 -15.863 -9.617 1.00 33.28 178 LYS A N 1
ATOM 1442 C CA . LYS A 1 178 ? 4.220 -15.378 -10.432 1.00 33.28 178 LYS A CA 1
ATOM 1443 C C . LYS A 1 178 ? 3.525 -14.163 -9.788 1.00 33.28 178 LYS A C 1
ATOM 1445 O O . LYS A 1 178 ? 2.349 -14.243 -9.469 1.00 33.28 178 LYS A O 1
ATOM 1450 N N . ASN A 1 179 ? 4.205 -13.033 -9.620 1.00 34.72 179 ASN A N 1
ATOM 1451 C CA . ASN A 1 179 ? 3.552 -11.824 -9.100 1.00 34.72 179 ASN A CA 1
ATOM 1452 C C . ASN A 1 179 ? 3.127 -10.907 -10.255 1.00 34.72 179 ASN A C 1
ATOM 1454 O O . ASN A 1 179 ? 3.849 -10.773 -11.249 1.00 34.72 179 ASN A O 1
ATOM 1458 N N . HIS A 1 180 ? 1.913 -10.366 -10.153 1.00 36.47 180 HIS A N 1
ATOM 1459 C CA . HIS A 1 180 ? 1.228 -9.568 -11.168 1.00 36.47 180 HIS A CA 1
ATOM 1460 C C . HIS A 1 180 ? 2.055 -8.329 -11.549 1.00 36.47 180 HIS A C 1
ATOM 1462 O O . HIS A 1 180 ? 2.261 -7.432 -10.744 1.00 36.47 180 HIS A O 1
ATOM 1468 N N . LEU A 1 181 ? 2.535 -8.292 -12.792 1.00 36.41 181 LEU A N 1
ATOM 1469 C CA . LEU A 1 181 ? 2.861 -7.047 -13.482 1.00 36.41 181 LEU A CA 1
ATOM 1470 C C . LEU A 1 181 ? 1.732 -6.878 -14.492 1.00 36.41 181 LEU A C 1
ATOM 1472 O O . LEU A 1 181 ? 1.662 -7.655 -15.446 1.00 36.41 181 LEU A O 1
ATOM 1476 N N . GLU A 1 182 ? 0.822 -5.939 -14.252 1.00 31.61 182 GLU A N 1
ATOM 1477 C CA . GLU A 1 182 ? -0.186 -5.587 -15.248 1.00 31.61 182 GLU A CA 1
ATOM 1478 C C . GLU A 1 182 ? 0.495 -4.846 -16.397 1.00 31.61 182 GLU A C 1
ATOM 1480 O O . GLU A 1 182 ? 0.880 -3.682 -16.300 1.00 31.61 182 GLU A O 1
ATOM 1485 N N . VAL A 1 183 ? 0.675 -5.559 -17.505 1.00 35.62 183 VAL A N 1
ATOM 1486 C CA . VAL A 1 183 ? 1.042 -4.971 -18.789 1.00 35.62 183 VAL A CA 1
ATOM 1487 C C . VAL A 1 183 ? -0.268 -4.682 -19.507 1.00 35.62 183 VAL A C 1
ATOM 1489 O O . VAL A 1 183 ? -0.907 -5.600 -20.012 1.00 35.62 183 VAL A O 1
ATOM 1492 N N . SER A 1 184 ? -0.697 -3.421 -19.532 1.00 29.20 184 SER A N 1
ATOM 1493 C CA . SER A 1 184 ? -1.864 -3.027 -20.324 1.00 29.20 184 SER A CA 1
ATOM 1494 C C . SER A 1 184 ? -1.446 -2.887 -21.796 1.00 29.20 184 SER A C 1
ATOM 1496 O O . SER A 1 184 ? -0.613 -2.027 -22.106 1.00 29.20 184 SER A O 1
ATOM 1498 N N . PRO A 1 185 ? -1.961 -3.707 -22.734 1.00 31.64 185 PRO A N 1
ATOM 1499 C CA . PRO A 1 185 ? -1.656 -3.542 -24.144 1.00 31.64 185 PRO A CA 1
ATOM 1500 C C . PRO A 1 185 ? -2.500 -2.388 -24.687 1.00 31.64 185 PRO A C 1
ATOM 1502 O O . PRO A 1 185 ? -3.706 -2.528 -24.886 1.00 31.64 185 PRO A O 1
ATOM 1505 N N . GLN A 1 186 ? -1.882 -1.244 -24.988 1.00 34.75 186 GLN A N 1
ATOM 1506 C CA . GLN A 1 186 ? -2.540 -0.245 -25.830 1.00 34.75 186 GLN A CA 1
ATOM 1507 C C . GLN A 1 186 ? -2.523 -0.722 -27.286 1.00 34.75 186 GLN A C 1
ATOM 1509 O O . GLN A 1 186 ? -1.658 -0.366 -28.085 1.00 34.75 186 GLN A O 1
ATOM 1514 N N . GLY A 1 187 ? -3.504 -1.551 -27.637 1.00 30.39 187 GLY A N 1
ATOM 1515 C CA . GLY A 1 187 ? -3.818 -1.871 -29.021 1.00 30.39 187 GLY A CA 1
ATOM 1516 C C . GLY A 1 187 ? -4.439 -0.662 -29.719 1.00 30.39 187 GLY A C 1
ATOM 1517 O O . GLY A 1 187 ? -5.626 -0.391 -29.565 1.00 30.39 187 GLY A O 1
ATOM 1518 N N . LYS A 1 188 ? -3.668 0.039 -30.557 1.00 32.53 188 LYS A N 1
ATOM 1519 C CA . LYS A 1 188 ? -4.246 0.816 -31.662 1.00 32.53 188 LYS A CA 1
ATOM 1520 C C . LYS A 1 188 ? -4.726 -0.169 -32.728 1.00 32.53 188 LYS A C 1
ATOM 1522 O O . LYS A 1 188 ? -3.989 -0.479 -33.659 1.00 32.53 188 LYS A O 1
ATOM 1527 N N . GLN A 1 189 ? -5.957 -0.661 -32.612 1.00 31.34 189 GLN A N 1
ATOM 1528 C CA . GLN A 1 189 ? -6.645 -1.226 -33.772 1.00 31.34 189 GLN A CA 1
ATOM 1529 C C . GLN A 1 189 ? -7.312 -0.089 -34.543 1.00 31.34 189 GLN A C 1
ATOM 1531 O O . GLN A 1 189 ? -8.191 0.614 -34.049 1.00 31.34 189 GLN A O 1
ATOM 1536 N N . HIS A 1 190 ? -6.834 0.118 -35.768 1.00 27.31 190 HIS A N 1
ATOM 1537 C CA . HIS A 1 190 ? -7.465 0.984 -36.746 1.00 27.31 190 HIS A CA 1
ATOM 1538 C C . HIS A 1 190 ? -8.926 0.575 -36.959 1.00 27.31 190 HIS A C 1
ATOM 1540 O O . HIS A 1 190 ? -9.210 -0.542 -37.388 1.00 27.31 190 HIS A O 1
ATOM 1546 N N . LEU A 1 191 ? -9.834 1.527 -36.747 1.00 26.95 191 LEU A N 1
ATOM 1547 C CA . LEU A 1 191 ? -11.183 1.503 -37.296 1.00 26.95 191 LEU A CA 1
ATOM 1548 C C . LEU A 1 191 ? -11.086 1.366 -38.824 1.00 26.95 191 LEU A C 1
ATOM 1550 O O . LEU A 1 191 ? -10.748 2.323 -39.522 1.00 26.95 191 LEU A O 1
ATOM 1554 N N . ARG A 1 192 ? -11.380 0.176 -39.353 1.00 25.94 192 ARG A N 1
ATOM 1555 C CA . ARG A 1 192 ? -11.787 0.009 -40.749 1.00 25.94 192 ARG A CA 1
ATOM 1556 C C . ARG A 1 192 ? -13.283 -0.262 -40.786 1.00 25.94 192 ARG A C 1
ATOM 1558 O O . ARG A 1 192 ? -13.760 -1.284 -40.312 1.00 25.94 192 ARG A O 1
ATOM 1565 N N . ASN A 1 193 ? -13.989 0.700 -41.366 1.00 27.62 193 ASN A N 1
ATOM 1566 C CA . ASN A 1 193 ? -15.376 0.598 -41.788 1.00 27.62 193 ASN A CA 1
ATOM 1567 C C . ASN A 1 193 ? -15.603 -0.599 -42.724 1.00 27.62 193 ASN A C 1
ATOM 1569 O O . ASN A 1 193 ? -14.953 -0.706 -43.762 1.00 27.62 193 ASN A O 1
ATOM 1573 N N . SER A 1 194 ? -16.631 -1.383 -42.418 1.00 27.45 194 SER A N 1
ATOM 1574 C CA . SER A 1 194 ? -17.432 -2.185 -43.355 1.00 27.45 194 SER A CA 1
ATOM 1575 C C . SER A 1 194 ? -18.754 -2.471 -42.636 1.00 27.45 194 SER A C 1
ATOM 1577 O O . SER A 1 194 ? -18.772 -3.234 -41.681 1.00 27.45 194 SER A O 1
ATOM 1579 N N . HIS A 1 195 ? -19.772 -1.620 -42.778 1.00 27.16 195 HIS A N 1
ATOM 1580 C CA . HIS A 1 195 ? -20.897 -1.781 -43.713 1.00 27.16 195 HIS A CA 1
ATOM 1581 C C . HIS A 1 195 ? -21.527 -3.189 -43.752 1.00 27.16 195 HIS A C 1
ATOM 1583 O O . HIS A 1 195 ? -20.905 -4.119 -44.252 1.00 27.16 195 HIS A O 1
ATOM 1589 N N . PHE A 1 196 ? -22.825 -3.214 -43.388 1.00 24.03 196 PHE A N 1
ATOM 1590 C CA . PHE A 1 196 ? -23.895 -4.154 -43.786 1.00 24.03 196 PHE A CA 1
ATOM 1591 C C . PHE A 1 196 ? -23.868 -5.554 -43.129 1.00 24.03 196 PHE A C 1
ATOM 1593 O O . PHE A 1 196 ? -22.817 -6.153 -42.998 1.00 24.03 196 PHE A O 1
ATOM 1600 N N . LYS A 1 197 ? -24.981 -6.181 -42.716 1.00 25.89 197 LYS A N 1
ATOM 1601 C CA . LYS A 1 197 ? -26.426 -5.913 -42.850 1.00 25.89 197 LYS A CA 1
ATOM 1602 C C . LYS A 1 197 ? -27.169 -6.778 -41.812 1.00 25.89 197 LYS A C 1
ATOM 1604 O O . LYS A 1 197 ? -26.728 -7.886 -41.529 1.00 25.89 197 LYS A O 1
ATOM 1609 N N . ILE A 1 198 ? -28.301 -6.289 -41.313 1.00 31.28 198 ILE A N 1
ATOM 1610 C CA . ILE A 1 198 ? -29.329 -7.076 -40.612 1.00 31.28 198 ILE A CA 1
ATOM 1611 C C . ILE A 1 198 ? -30.021 -7.987 -41.636 1.00 31.28 198 ILE A C 1
ATOM 1613 O O . ILE A 1 198 ? -30.298 -7.509 -42.736 1.00 31.28 198 ILE A O 1
ATOM 1617 N N . HIS A 1 199 ? -30.337 -9.230 -41.267 1.00 28.62 199 HIS A N 1
ATOM 1618 C CA . HIS A 1 199 ? -31.564 -9.902 -41.704 1.00 28.62 199 HIS A CA 1
ATOM 1619 C C . HIS A 1 199 ? -32.037 -10.894 -40.630 1.00 28.62 199 HIS A C 1
ATOM 1621 O O . HIS A 1 199 ? -31.281 -11.788 -40.261 1.00 28.62 199 HIS A O 1
ATOM 1627 N N . ASP A 1 200 ? -33.264 -10.611 -40.181 1.00 36.53 200 ASP A N 1
ATOM 1628 C CA . ASP A 1 200 ? -34.339 -11.413 -39.569 1.00 36.53 200 ASP A CA 1
ATOM 1629 C C . ASP A 1 200 ? -34.029 -12.405 -38.436 1.00 36.53 200 ASP A C 1
ATOM 1631 O O . ASP A 1 200 ? -33.411 -13.465 -38.678 1.00 36.53 200 ASP A O 1
#

Secondary structure (DSSP, 8-state):
--EEEEEEEEEEES--TTSS-HHHHHHHHHHTT-TTGGGS-HHHHHHHHHHHHTTS-HHHHHHHHHHHHHTTTS-HHHHHHHHHHTTTS-HHHH-SSGGGHHHHHHHHHHHHHHTTSSSPP--EEEEEEEEEE-SSS-----HHHHHHHHHHHS-TT-HHHHHSHHHHTTSS----------------------------

Radius of gyration: 21.62 Å; Cα contacts (8 Å, |Δi|>4): 194; chains: 1; bounding box: 60×32×61 Å

Solvent-accessible surface area (backbone atoms only — not comparable to full-atom values): 12452 Å² total; per-residue (Å²): 137,63,68,50,65,42,81,77,45,77,43,80,37,74,73,62,90,80,75,70,50,70,67,53,42,33,58,48,27,40,75,58,76,39,68,74,45,80,77,52,55,78,86,49,41,63,61,51,41,32,56,48,45,64,78,44,58,69,43,58,38,37,32,52,55,44,43,72,77,39,48,93,81,42,54,71,69,55,38,50,51,49,23,54,45,34,51,82,36,58,46,40,82,62,50,91,60,69,92,44,27,66,61,38,41,56,51,43,42,52,49,16,61,48,57,73,54,64,26,50,91,66,78,46,74,52,72,44,67,49,80,44,70,76,56,96,63,90,77,81,88,44,71,69,56,49,51,40,47,50,52,71,72,46,61,97,82,35,66,65,52,71,77,38,41,48,56,60,72,64,76,42,87,79,89,67,79,96,69,91,74,88,78,79,81,85,75,85,74,79,88,73,92,78,82,89,81,92,81,136

pLDDT: mean 78.69, std 23.42, range [24.03, 98.69]

Mean predicted aligned error: 11.56 Å